Protein AF-A0A927VYW4-F1 (afdb_monomer)

Radius of gyration: 25.09 Å; Cα contacts (8 Å, |Δi|>4): 130; chains: 1; bounding box: 61×51×69 Å

Mean predicted aligned error: 11.02 Å

Nearest PDB structures (foldseek):
  2f66-assembly3_D  TM=9.224E-01  e=5.072E+00  Saccharomyces cerevisiae
  2f66-assembly3_A  TM=9.319E-01  e=5.741E+00  Saccharomyces cerevisiae
  2f6m-assembly2_C  TM=9.558E-01  e=7.356E+00  Saccharomyces cerevisiae
  2f6m-assembly1_A  TM=9.671E-01  e=7.827E+00  Saccharomyces cerevisiae

Solvent-accessible surface area (backbone atoms only — not comparable to full-atom values): 10533 Å² total; per-residue (Å²): 138,80,83,75,93,62,56,68,70,58,50,54,49,50,53,52,49,59,74,67,58,55,68,65,39,91,87,66,86,51,66,59,93,60,49,85,69,49,58,32,92,84,69,62,42,53,42,43,77,38,69,42,78,90,78,72,40,72,54,23,35,32,30,43,56,23,76,76,62,33,74,88,66,29,65,95,50,67,48,45,35,67,58,54,52,49,55,51,51,55,49,52,53,50,50,52,52,46,38,72,75,38,47,67,64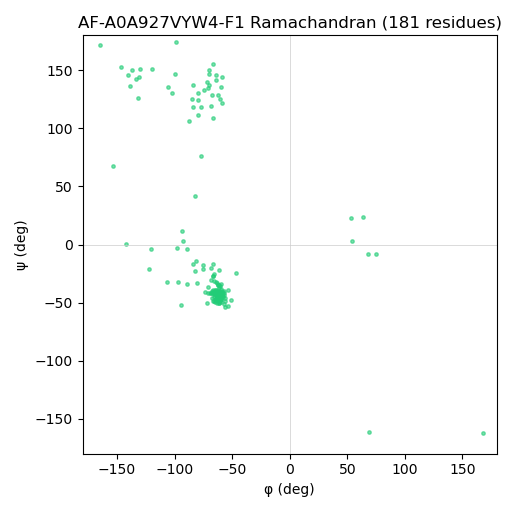,43,50,54,49,52,51,49,53,52,51,51,52,50,51,53,52,54,54,48,52,52,52,52,45,55,53,45,53,50,50,50,54,52,48,51,55,51,49,53,50,51,51,52,37,44,76,68,65,75,46,56,70,70,58,48,54,56,53,49,53,54,52,52,52,52,47,52,56,46,54,54,56,56,71,69,54,90,122

Structure (mmCIF, N/CA/C/O backbone):
data_AF-A0A927VYW4-F1
#
_entry.id   AF-A0A927VYW4-F1
#
loop_
_atom_site.group_PDB
_atom_site.id
_atom_site.type_symbol
_atom_site.label_atom_id
_atom_site.label_alt_id
_atom_site.label_comp_id
_atom_site.label_asym_id
_atom_site.label_entity_id
_atom_site.label_seq_id
_atom_site.pdbx_PDB_ins_code
_atom_site.Cartn_x
_atom_site.Cartn_y
_atom_site.Cartn_z
_atom_site.occupancy
_atom_site.B_iso_or_equiv
_atom_site.auth_seq_id
_atom_site.auth_comp_id
_atom_site.auth_asym_id
_atom_site.auth_atom_id
_atom_site.pdbx_PDB_model_num
ATOM 1 N N . MET A 1 1 ? 3.734 31.443 15.752 1.00 49.31 1 MET A N 1
ATOM 2 C CA . MET A 1 1 ? 4.143 30.769 14.500 1.00 49.31 1 MET A CA 1
ATOM 3 C C . MET A 1 1 ? 5.604 31.091 14.269 1.00 49.31 1 MET A C 1
ATOM 5 O O . MET A 1 1 ? 5.977 32.233 14.497 1.00 49.31 1 MET A O 1
ATOM 9 N N . HIS A 1 2 ? 6.421 30.100 13.927 1.00 70.75 2 HIS A N 1
ATOM 10 C CA . HIS A 1 2 ? 7.846 30.293 13.661 1.00 70.75 2 HIS A CA 1
ATOM 11 C C . HIS A 1 2 ? 8.087 30.362 12.154 1.00 70.75 2 HIS A C 1
ATOM 13 O O . HIS A 1 2 ? 7.377 29.715 11.382 1.00 70.75 2 HIS A O 1
ATOM 19 N N . GLU A 1 3 ? 9.074 31.155 11.751 1.00 80.38 3 GLU A N 1
ATOM 20 C CA . GLU A 1 3 ? 9.483 31.256 10.356 1.00 80.38 3 GLU A CA 1
ATOM 21 C C . GLU A 1 3 ? 10.192 29.959 9.920 1.00 80.38 3 GLU A C 1
ATOM 23 O O . GLU A 1 3 ? 11.005 29.415 10.679 1.00 80.38 3 GLU A O 1
ATOM 28 N N . PRO A 1 4 ? 9.867 29.405 8.739 1.00 82.00 4 PRO A N 1
ATOM 29 C CA . PRO A 1 4 ? 10.475 28.169 8.269 1.00 82.00 4 PRO A CA 1
ATOM 30 C C . PRO A 1 4 ? 11.965 28.358 7.953 1.00 82.00 4 PRO A C 1
ATOM 32 O O . PRO A 1 4 ? 12.352 29.217 7.167 1.00 82.00 4 PRO A O 1
ATOM 35 N N . ILE A 1 5 ? 12.796 27.480 8.520 1.00 90.12 5 ILE A N 1
ATOM 36 C CA . ILE A 1 5 ? 14.263 27.471 8.358 1.00 90.12 5 ILE A CA 1
ATOM 37 C C . ILE A 1 5 ? 14.677 27.135 6.913 1.00 90.12 5 ILE A C 1
ATOM 39 O O . ILE A 1 5 ? 15.749 27.516 6.448 1.00 90.12 5 ILE A O 1
ATOM 43 N N . VAL A 1 6 ? 13.832 26.395 6.190 1.00 91.69 6 VAL A N 1
ATOM 44 C CA . VAL A 1 6 ? 14.089 25.928 4.825 1.00 91.69 6 VAL A CA 1
ATOM 45 C C . VAL A 1 6 ? 12.855 26.188 3.972 1.00 91.69 6 VAL A C 1
ATOM 47 O O . VAL A 1 6 ? 11.726 26.012 4.424 1.00 91.69 6 VAL A O 1
ATOM 50 N N . THR A 1 7 ? 13.058 26.580 2.714 1.00 91.94 7 THR A N 1
ATOM 51 C CA . THR A 1 7 ? 11.944 26.796 1.786 1.00 91.94 7 THR A CA 1
ATOM 52 C C . THR A 1 7 ? 11.192 25.493 1.510 1.00 91.94 7 THR A C 1
ATOM 54 O O . THR A 1 7 ? 11.796 24.421 1.393 1.00 91.94 7 THR A O 1
ATOM 57 N N . GLN A 1 8 ? 9.872 25.591 1.313 1.00 85.75 8 GLN A N 1
ATOM 58 C CA . GLN A 1 8 ? 9.027 24.437 0.986 1.00 85.75 8 GLN A CA 1
ATOM 59 C C . GLN A 1 8 ? 9.550 23.672 -0.240 1.00 85.75 8 GLN A C 1
ATOM 61 O O . GLN A 1 8 ? 9.604 22.449 -0.246 1.00 85.75 8 GLN A O 1
ATOM 66 N N . LYS A 1 9 ? 10.039 24.392 -1.256 1.00 89.19 9 LYS A N 1
ATOM 67 C CA . LYS A 1 9 ? 10.623 23.792 -2.464 1.00 89.19 9 LYS A CA 1
ATOM 68 C C . LYS A 1 9 ? 11.839 22.912 -2.151 1.00 89.19 9 LYS A C 1
ATOM 70 O O . LYS A 1 9 ? 11.965 21.820 -2.712 1.00 89.19 9 LYS A O 1
ATOM 75 N N . THR A 1 10 ? 12.741 23.377 -1.287 1.00 90.12 10 THR A N 1
ATOM 76 C CA . 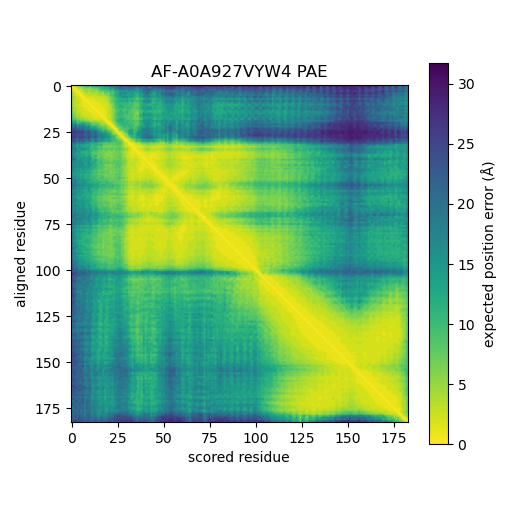THR A 1 10 ? 13.922 22.604 -0.879 1.00 90.12 10 THR A CA 1
ATOM 77 C C . THR A 1 10 ? 13.507 21.402 -0.038 1.00 90.12 10 THR A C 1
ATOM 79 O O . THR A 1 10 ? 13.987 20.297 -0.291 1.00 90.12 10 THR A O 1
ATOM 82 N N . TRP A 1 11 ? 12.556 21.583 0.882 1.00 88.06 11 TRP A N 1
ATOM 83 C CA . TRP A 1 11 ? 11.970 20.494 1.662 1.00 88.06 11 TRP A CA 1
ATOM 84 C C . TRP A 1 11 ? 11.379 19.400 0.763 1.00 88.06 11 TRP A C 1
ATOM 86 O O . TRP A 1 11 ? 11.800 18.247 0.837 1.00 88.06 11 TRP A O 1
ATOM 96 N N . ASP A 1 12 ? 10.492 19.762 -0.163 1.00 86.62 12 ASP A N 1
ATOM 97 C CA . ASP A 1 12 ? 9.843 18.824 -1.084 1.00 86.62 12 ASP A CA 1
ATOM 98 C C . ASP A 1 12 ? 10.855 18.087 -1.970 1.00 86.62 12 ASP A C 1
ATOM 100 O O . ASP A 1 12 ? 10.685 16.909 -2.292 1.00 86.62 12 ASP A O 1
ATOM 104 N N . THR A 1 13 ? 11.927 18.772 -2.372 1.00 86.25 13 THR A N 1
ATOM 105 C CA . THR A 1 13 ? 13.000 18.180 -3.179 1.00 86.25 13 THR A CA 1
ATOM 106 C C . THR A 1 13 ? 13.771 17.135 -2.378 1.00 86.25 13 THR A C 1
ATOM 108 O O . THR A 1 13 ? 13.981 16.025 -2.867 1.00 86.25 13 THR A O 1
ATOM 111 N N . VAL A 1 14 ? 14.144 17.447 -1.133 1.00 85.00 14 VAL A N 1
ATOM 112 C CA . VAL A 1 14 ? 14.817 16.495 -0.240 1.00 85.00 14 VAL A CA 1
ATOM 113 C C . VAL A 1 14 ? 13.906 15.309 0.069 1.00 85.00 14 VAL A C 1
ATOM 115 O O . VAL A 1 14 ? 14.360 14.173 -0.025 1.00 85.00 14 VAL A O 1
ATOM 118 N N . GLN A 1 15 ? 12.618 15.536 0.337 1.00 79.81 15 GLN A N 1
ATOM 119 C CA . GLN A 1 15 ? 11.649 14.457 0.556 1.00 79.81 15 GLN A CA 1
ATOM 120 C C . GLN A 1 15 ? 11.557 13.520 -0.659 1.00 79.81 15 GLN A C 1
ATOM 122 O O . GLN A 1 15 ? 11.631 12.299 -0.508 1.00 79.81 15 GLN A O 1
ATOM 127 N N . LYS A 1 16 ? 11.499 14.065 -1.883 1.00 78.62 16 LYS A N 1
ATOM 128 C CA . LYS A 1 16 ? 11.543 13.262 -3.122 1.00 78.62 16 LYS A CA 1
ATOM 129 C C . LYS A 1 16 ? 12.846 12.469 -3.255 1.00 78.62 16 LYS A C 1
ATOM 131 O O . LYS A 1 16 ? 12.815 11.291 -3.613 1.00 78.62 16 LYS A O 1
ATOM 136 N N . LEU A 1 17 ? 13.987 13.084 -2.945 1.00 76.38 17 LEU A N 1
ATOM 137 C CA . LEU A 1 17 ? 15.290 12.415 -2.983 1.00 76.38 17 LEU A CA 1
ATOM 138 C C . LEU A 1 17 ? 15.374 11.284 -1.950 1.00 76.38 17 LEU A C 1
ATOM 140 O O . LEU A 1 17 ? 15.819 10.187 -2.286 1.00 76.38 17 LEU A O 1
ATOM 144 N N . MET A 1 18 ? 14.880 11.507 -0.732 1.00 71.19 18 MET A N 1
ATOM 145 C CA . MET A 1 18 ? 14.819 10.495 0.324 1.00 71.19 18 MET A CA 1
ATOM 146 C C . MET A 1 18 ? 13.929 9.313 -0.063 1.00 71.19 18 MET A C 1
ATOM 148 O O . MET A 1 18 ? 14.330 8.171 0.142 1.00 71.19 18 MET A O 1
ATOM 152 N N . GLN A 1 19 ? 12.778 9.563 -0.696 1.00 66.69 19 GLN A N 1
ATOM 153 C CA . GLN A 1 19 ? 11.910 8.503 -1.229 1.00 66.69 19 GLN A CA 1
ATOM 154 C C . GLN A 1 19 ? 12.585 7.689 -2.342 1.00 66.69 19 GLN A C 1
ATOM 156 O O . GLN A 1 19 ? 12.337 6.492 -2.478 1.00 66.69 19 GLN A O 1
ATOM 161 N N . SER A 1 20 ? 13.448 8.325 -3.139 1.00 63.19 20 SER A N 1
ATOM 162 C CA . SER A 1 20 ? 14.198 7.663 -4.213 1.00 63.19 20 SER A CA 1
ATOM 163 C C . SER A 1 20 ? 15.455 6.929 -3.733 1.00 63.19 20 SER A C 1
ATOM 165 O O . SER A 1 20 ? 16.019 6.128 -4.486 1.00 63.19 20 SER A O 1
ATOM 167 N N . LYS A 1 21 ? 15.904 7.185 -2.495 1.00 59.75 21 LYS A N 1
ATOM 168 C CA . LYS A 1 21 ? 17.140 6.626 -1.946 1.00 59.75 21 LYS A CA 1
ATOM 169 C C . LYS A 1 21 ? 16.988 5.115 -1.787 1.00 59.75 21 LYS A C 1
ATOM 171 O O . LYS A 1 21 ? 16.267 4.614 -0.926 1.00 59.75 21 LYS A O 1
ATOM 176 N N . ARG A 1 22 ? 17.692 4.369 -2.635 1.00 62.06 22 ARG A N 1
ATOM 177 C CA . ARG A 1 22 ? 17.736 2.907 -2.574 1.00 62.06 22 ARG A CA 1
ATOM 178 C C . ARG A 1 22 ? 18.717 2.500 -1.480 1.00 62.06 22 ARG A C 1
ATOM 180 O O . ARG A 1 22 ? 19.863 2.933 -1.492 1.00 62.06 22 ARG A O 1
ATOM 187 N N . SER A 1 23 ? 18.255 1.700 -0.521 1.00 56.69 23 SER A N 1
ATOM 188 C CA . SER A 1 23 ? 19.111 1.177 0.548 1.00 56.69 23 SER A CA 1
ATOM 189 C C . SER A 1 23 ? 20.214 0.297 -0.049 1.00 56.69 23 SER A C 1
ATOM 191 O O . SER A 1 23 ? 19.939 -0.596 -0.858 1.00 56.69 23 SER A O 1
ATOM 193 N N . GLU A 1 24 ? 21.462 0.575 0.328 1.00 54.78 24 GLU A N 1
ATOM 194 C CA . GLU A 1 24 ? 22.620 -0.230 -0.049 1.00 54.78 24 GLU A CA 1
ATOM 195 C C . GLU A 1 24 ? 22.458 -1.661 0.462 1.00 54.78 24 GLU A C 1
ATOM 197 O O . GLU A 1 24 ? 22.052 -1.904 1.600 1.00 54.78 24 GLU A O 1
ATOM 202 N N . THR A 1 25 ? 22.767 -2.643 -0.386 1.00 53.50 25 THR A N 1
ATOM 203 C CA . THR A 1 25 ? 22.736 -4.033 0.067 1.00 53.50 25 THR A CA 1
ATOM 204 C C . THR A 1 25 ? 24.000 -4.291 0.886 1.00 53.50 25 THR A C 1
ATOM 206 O O . THR A 1 25 ? 25.107 -4.228 0.351 1.00 53.50 25 THR A O 1
ATOM 209 N N . VAL A 1 26 ? 23.819 -4.629 2.168 1.00 53.69 26 VAL A N 1
ATOM 210 C CA . VAL A 1 26 ? 24.865 -4.856 3.194 1.00 53.69 26 VAL A CA 1
ATOM 211 C C . VAL A 1 26 ? 26.026 -5.749 2.719 1.00 53.69 26 VAL A C 1
ATOM 213 O O . VAL A 1 26 ? 27.135 -5.662 3.229 1.00 53.69 26 VAL A O 1
ATOM 216 N N . ALA A 1 27 ? 25.798 -6.608 1.722 1.00 54.28 27 ALA A N 1
ATOM 217 C CA . ALA A 1 27 ? 26.758 -7.614 1.286 1.00 54.28 27 ALA A CA 1
ATOM 218 C C . ALA A 1 27 ? 27.855 -7.133 0.314 1.00 54.28 27 ALA A C 1
ATOM 220 O O . ALA A 1 27 ? 28.866 -7.824 0.220 1.00 54.28 27 ALA A O 1
ATOM 221 N N . LYS A 1 28 ? 27.681 -6.035 -0.442 1.00 55.25 28 LYS A N 1
ATOM 222 C CA . LYS A 1 28 ? 28.628 -5.705 -1.534 1.00 55.25 28 LYS A CA 1
ATOM 223 C C . LYS A 1 28 ? 28.975 -4.229 -1.752 1.00 55.25 28 LYS A C 1
ATOM 225 O O . LYS A 1 28 ? 29.739 -3.962 -2.667 1.00 55.25 28 LYS A O 1
ATOM 230 N N . LYS A 1 29 ? 28.441 -3.273 -0.977 1.00 55.53 29 LYS A N 1
ATOM 231 C CA . LYS A 1 29 ? 28.536 -1.817 -1.277 1.00 55.53 29 LYS A CA 1
ATOM 232 C C . LYS A 1 29 ? 28.039 -1.414 -2.685 1.00 55.53 29 LYS A C 1
ATOM 234 O O . LYS A 1 29 ? 28.066 -0.241 -3.031 1.00 55.53 29 LYS A O 1
ATOM 239 N N . GLU A 1 30 ? 27.523 -2.355 -3.475 1.00 59.22 30 GLU A N 1
ATOM 240 C CA . GLU A 1 30 ? 26.851 -2.122 -4.748 1.00 59.22 30 GLU A CA 1
ATOM 241 C C . GLU A 1 30 ? 25.338 -2.238 -4.552 1.00 59.22 30 GLU A C 1
ATOM 243 O O . GLU A 1 30 ? 24.818 -3.201 -3.973 1.00 59.22 30 GLU A O 1
ATOM 248 N N . ILE A 1 31 ? 24.614 -1.234 -5.041 1.00 63.69 31 ILE A N 1
ATOM 249 C CA . ILE A 1 31 ? 23.155 -1.227 -5.055 1.00 63.69 31 ILE A CA 1
ATOM 250 C C . ILE A 1 31 ? 22.704 -2.075 -6.244 1.00 63.69 31 ILE A C 1
ATOM 252 O O . ILE A 1 31 ? 22.869 -1.687 -7.398 1.00 63.69 31 ILE A O 1
ATOM 256 N N . GLN A 1 32 ? 22.094 -3.228 -5.974 1.00 77.88 32 GLN A N 1
ATOM 257 C CA . GLN A 1 32 ? 21.442 -4.005 -7.027 1.00 77.88 32 GLN A CA 1
ATOM 258 C C . GLN A 1 32 ? 20.264 -3.212 -7.631 1.00 77.88 32 GLN A C 1
ATOM 260 O O . GLN A 1 32 ? 19.536 -2.514 -6.921 1.00 77.88 32 GLN A O 1
ATOM 265 N N . TYR A 1 33 ? 20.064 -3.301 -8.946 1.00 83.19 33 TYR A N 1
ATOM 266 C CA . TYR A 1 33 ? 19.188 -2.392 -9.704 1.00 83.19 33 TYR A CA 1
ATOM 267 C C . TYR A 1 33 ? 17.688 -2.500 -9.377 1.00 83.19 33 TYR A C 1
ATOM 269 O O . TYR A 1 33 ? 16.940 -1.562 -9.652 1.00 83.19 33 TYR A O 1
ATOM 277 N N . PHE A 1 34 ? 17.243 -3.579 -8.736 1.00 87.69 34 PHE A N 1
ATOM 278 C CA . PHE A 1 34 ? 15.880 -3.757 -8.230 1.00 87.69 34 PHE A CA 1
ATOM 279 C C . PHE A 1 34 ? 15.692 -3.323 -6.765 1.00 87.69 34 PHE A C 1
ATOM 281 O O . PHE A 1 34 ? 14.609 -3.507 -6.200 1.00 87.69 34 PHE A O 1
ATOM 288 N N . ALA A 1 35 ? 16.718 -2.773 -6.107 1.00 79.38 35 ALA A N 1
ATOM 289 C CA . ALA A 1 35 ? 16.653 -2.415 -4.690 1.00 79.38 35 ALA A CA 1
ATOM 290 C C . ALA A 1 35 ? 15.550 -1.383 -4.433 1.00 79.38 35 ALA A C 1
ATOM 292 O O . ALA A 1 35 ? 15.500 -0.335 -5.071 1.00 79.38 35 ALA A O 1
ATOM 29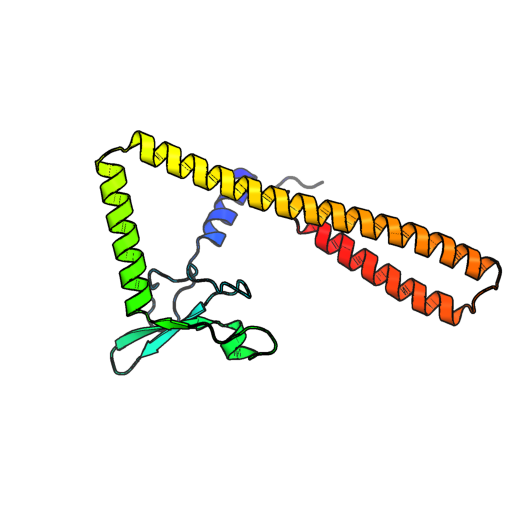3 N N . GLY A 1 36 ? 14.642 -1.704 -3.507 1.00 76.44 36 GLY A N 1
ATOM 294 C CA . GLY A 1 36 ? 13.500 -0.856 -3.157 1.00 76.44 36 GLY A CA 1
ATOM 295 C C . GLY A 1 36 ? 12.352 -0.835 -4.176 1.00 76.44 36 GLY A C 1
ATOM 296 O O . GLY A 1 36 ? 11.289 -0.313 -3.848 1.00 76.44 36 GLY A O 1
ATOM 297 N N . LEU A 1 37 ? 12.523 -1.429 -5.364 1.00 86.81 37 LEU A N 1
ATOM 298 C CA . LEU A 1 37 ? 11.514 -1.420 -6.431 1.00 86.81 37 LEU A CA 1
ATOM 299 C C . LEU A 1 37 ? 10.534 -2.595 -6.345 1.00 86.81 37 LEU A C 1
ATOM 301 O O . LEU A 1 37 ? 9.364 -2.445 -6.684 1.00 86.81 37 LEU A O 1
ATOM 305 N N . VAL A 1 38 ? 10.994 -3.765 -5.895 1.00 91.62 38 VAL A N 1
ATOM 306 C CA . VAL A 1 38 ? 10.167 -4.981 -5.867 1.00 91.62 38 VAL A CA 1
ATOM 307 C C . VAL A 1 38 ? 9.323 -5.010 -4.594 1.00 91.62 38 VAL A C 1
ATOM 309 O O . VAL A 1 38 ? 9.861 -5.046 -3.482 1.00 91.62 38 VAL A O 1
ATOM 312 N N . LYS A 1 39 ? 7.997 -5.004 -4.757 1.00 92.69 39 LYS A N 1
ATOM 313 C CA . LYS A 1 39 ? 7.008 -4.996 -3.669 1.00 92.69 39 LYS A CA 1
ATOM 314 C C . LYS A 1 39 ? 6.106 -6.222 -3.732 1.00 92.69 39 LYS A C 1
ATOM 316 O O . LYS A 1 39 ? 5.883 -6.787 -4.798 1.00 92.69 39 LYS A O 1
AT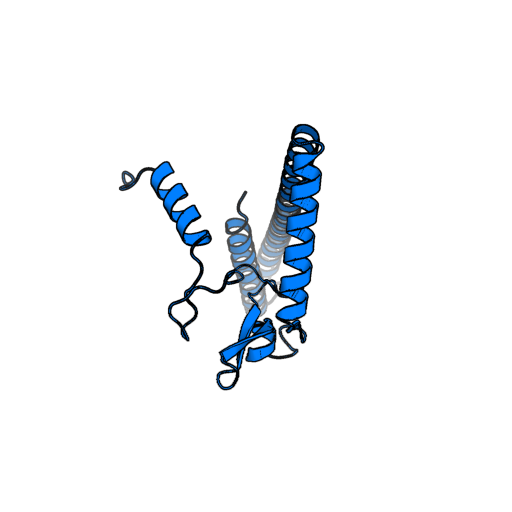OM 321 N N . CYS A 1 40 ? 5.624 -6.640 -2.570 1.00 93.69 40 CYS A N 1
ATOM 322 C CA . CYS A 1 40 ? 4.691 -7.746 -2.433 1.00 93.69 40 CYS A CA 1
ATOM 323 C C . CYS A 1 40 ? 3.306 -7.286 -2.890 1.00 93.69 40 CYS A C 1
ATOM 325 O O . CYS A 1 40 ? 2.870 -6.213 -2.474 1.00 93.69 40 CYS A O 1
ATOM 327 N N . SER A 1 41 ? 2.626 -8.082 -3.717 1.00 92.00 41 SER A N 1
ATOM 328 C CA . SER A 1 41 ? 1.274 -7.776 -4.201 1.00 92.00 41 SER A CA 1
ATOM 329 C C . SER A 1 41 ? 0.259 -7.681 -3.068 1.00 92.00 41 SER A C 1
ATOM 331 O O . SER A 1 41 ? -0.638 -6.849 -3.126 1.00 92.00 41 SER A O 1
ATOM 333 N N . ASP A 1 42 ? 0.435 -8.502 -2.032 1.00 91.44 42 ASP A N 1
ATOM 334 C CA . ASP A 1 42 ? -0.599 -8.704 -1.019 1.00 91.44 42 ASP A CA 1
ATOM 335 C C . ASP A 1 42 ? -0.394 -7.788 0.187 1.00 91.44 42 ASP A C 1
ATOM 337 O O . ASP A 1 42 ? -1.295 -7.064 0.589 1.00 91.44 42 ASP A O 1
ATOM 341 N N . CYS A 1 43 ? 0.812 -7.789 0.766 1.00 89.88 43 CYS A N 1
ATOM 342 C CA . CYS A 1 43 ? 1.104 -6.996 1.969 1.00 89.88 43 CYS A CA 1
ATOM 343 C C . CYS A 1 43 ? 1.803 -5.659 1.680 1.00 89.88 43 CYS A C 1
ATOM 345 O O . CYS A 1 43 ? 2.129 -4.930 2.613 1.00 89.88 43 CYS A O 1
ATOM 347 N N . GLY A 1 44 ? 2.129 -5.355 0.419 1.00 89.06 44 GLY A N 1
ATOM 348 C CA . GLY A 1 44 ? 2.796 -4.106 0.024 1.00 89.06 44 GLY A CA 1
ATOM 349 C C . GLY A 1 44 ? 4.252 -3.946 0.492 1.00 89.06 44 GLY A C 1
ATOM 350 O O . GLY A 1 44 ? 4.939 -3.019 0.059 1.00 89.06 44 GLY A O 1
ATOM 351 N N . SER A 1 45 ? 4.770 -4.842 1.340 1.00 88.94 45 SER A N 1
ATOM 352 C CA . SER A 1 45 ? 6.145 -4.761 1.843 1.00 88.94 45 SER A CA 1
ATOM 353 C C . SER A 1 45 ? 7.178 -4.978 0.736 1.00 88.94 45 SER A C 1
ATOM 355 O O . SER A 1 45 ? 6.925 -5.695 -0.233 1.00 88.94 45 SER A O 1
ATOM 357 N N . SER A 1 46 ? 8.390 -4.453 0.915 1.00 88.62 46 SER A N 1
ATOM 358 C CA . SER A 1 46 ? 9.523 -4.773 0.036 1.00 88.62 46 SER A CA 1
ATOM 359 C C . SER A 1 46 ? 9.834 -6.273 0.023 1.00 88.62 46 SER A C 1
ATOM 361 O O . SER A 1 46 ? 9.742 -6.945 1.053 1.00 88.62 46 SER A O 1
ATOM 363 N N . LEU A 1 47 ? 10.239 -6.801 -1.135 1.00 91.62 47 LEU A N 1
ATOM 364 C CA . LEU A 1 47 ? 10.822 -8.139 -1.201 1.00 91.62 47 LEU A CA 1
ATOM 365 C C . LEU A 1 47 ? 12.315 -8.077 -0.872 1.00 91.62 47 LEU A C 1
ATOM 367 O O . LEU A 1 47 ? 13.052 -7.228 -1.373 1.00 91.62 47 LEU A O 1
ATOM 371 N N . ASN A 1 48 ? 12.765 -9.037 -0.074 1.00 89.50 48 ASN A N 1
ATOM 372 C CA . ASN A 1 48 ? 14.166 -9.265 0.228 1.00 89.50 48 ASN A CA 1
ATOM 373 C C . ASN A 1 48 ? 14.851 -10.024 -0.901 1.00 89.50 48 ASN A C 1
ATOM 375 O O . ASN A 1 48 ? 14.398 -11.101 -1.298 1.00 89.50 48 ASN A O 1
ATOM 379 N N . VAL A 1 49 ? 15.991 -9.498 -1.342 1.00 90.44 49 VAL A N 1
ATOM 380 C CA . VAL A 1 49 ? 16.874 -10.177 -2.289 1.00 90.44 49 VAL A CA 1
ATOM 381 C C . VAL A 1 49 ? 17.590 -11.351 -1.616 1.00 90.44 49 VAL A C 1
ATOM 383 O O . VAL A 1 49 ? 18.027 -11.272 -0.468 1.00 90.44 49 VAL A O 1
ATOM 386 N N . SER A 1 50 ? 17.713 -12.451 -2.348 1.00 89.75 50 SER A N 1
ATOM 387 C CA . SER A 1 50 ? 18.473 -13.640 -1.975 1.00 89.75 50 SER A CA 1
ATOM 388 C C . SER A 1 50 ? 19.761 -13.697 -2.790 1.00 89.75 50 SER A C 1
ATOM 390 O O . SER A 1 50 ? 19.751 -13.454 -4.000 1.00 89.75 50 SER A O 1
ATOM 392 N N . TYR A 1 51 ? 20.873 -14.011 -2.128 1.00 88.62 51 TYR A N 1
ATOM 393 C CA . TYR A 1 51 ? 22.205 -14.047 -2.726 1.00 88.62 51 TYR A CA 1
ATOM 394 C C . TYR A 1 51 ? 22.919 -15.347 -2.360 1.00 88.62 51 TYR A C 1
ATOM 396 O O . TYR A 1 51 ? 23.046 -15.686 -1.183 1.00 88.62 51 TYR A O 1
ATOM 404 N N . ASP A 1 52 ? 23.398 -16.063 -3.373 1.00 89.62 52 ASP A N 1
ATOM 405 C CA . ASP A 1 52 ? 24.240 -17.240 -3.203 1.00 89.62 52 ASP A CA 1
ATOM 406 C C . ASP A 1 52 ? 25.701 -16.789 -3.118 1.00 89.62 52 ASP A C 1
ATOM 408 O O . ASP A 1 52 ? 26.308 -16.400 -4.120 1.00 89.62 52 ASP A O 1
ATOM 412 N N . LYS A 1 53 ? 26.268 -16.843 -1.906 1.00 87.50 53 LYS A N 1
ATOM 413 C CA . LYS A 1 53 ? 27.661 -16.453 -1.650 1.00 87.50 53 LYS A CA 1
ATOM 414 C C . LYS A 1 53 ? 28.672 -17.348 -2.365 1.00 87.50 53 LYS A C 1
ATOM 416 O O . LYS A 1 53 ? 29.714 -16.844 -2.761 1.00 87.50 53 LYS A O 1
ATOM 421 N N . ARG A 1 54 ? 28.373 -18.639 -2.555 1.00 90.12 54 ARG A N 1
ATOM 422 C CA . ARG A 1 54 ? 29.290 -19.595 -3.201 1.00 90.12 54 ARG A CA 1
ATOM 423 C C . ARG A 1 54 ? 29.356 -19.359 -4.704 1.00 90.12 54 ARG A C 1
ATOM 425 O O . ARG A 1 54 ? 30.429 -19.403 -5.287 1.00 90.12 54 ARG A O 1
ATOM 432 N N . LYS A 1 55 ? 28.204 -19.087 -5.325 1.00 88.19 55 LYS A N 1
ATOM 433 C CA . LYS A 1 55 ? 28.100 -18.808 -6.770 1.00 88.19 55 LYS A CA 1
ATOM 434 C C . LYS A 1 55 ? 28.271 -17.329 -7.123 1.00 88.19 55 LYS A C 1
ATOM 436 O O . LYS A 1 55 ? 28.210 -16.983 -8.298 1.00 88.19 55 LYS A O 1
ATOM 441 N N . GLY A 1 56 ? 28.407 -16.458 -6.125 1.00 86.88 56 GLY A N 1
ATOM 442 C CA . GLY A 1 56 ? 28.605 -15.024 -6.315 1.00 86.88 56 GLY A CA 1
ATOM 443 C C . GLY A 1 56 ? 27.442 -14.293 -6.999 1.00 86.88 56 GLY A C 1
ATOM 444 O O . GLY A 1 56 ? 27.673 -13.253 -7.614 1.00 86.88 56 GLY A O 1
ATOM 445 N N . LYS A 1 57 ? 26.207 -14.817 -6.935 1.00 88.56 57 LYS A N 1
ATOM 446 C CA . LYS A 1 57 ? 25.071 -14.315 -7.732 1.00 88.56 57 LYS A CA 1
ATOM 447 C C . LYS A 1 57 ? 23.766 -14.200 -6.952 1.00 88.56 57 LYS A C 1
ATOM 449 O O . LYS A 1 57 ? 23.488 -14.987 -6.046 1.00 88.56 57 LYS A O 1
ATOM 454 N N . TYR A 1 58 ? 22.928 -13.250 -7.358 1.00 89.62 58 TYR A N 1
ATOM 455 C CA . TYR A 1 58 ? 21.558 -13.138 -6.866 1.00 89.62 58 TYR A CA 1
ATOM 456 C C . TYR A 1 58 ? 20.693 -14.286 -7.396 1.00 89.62 58 TYR A C 1
ATOM 458 O O . TYR A 1 58 ? 20.787 -14.668 -8.563 1.00 89.62 58 TYR A O 1
ATOM 466 N N . THR A 1 59 ? 19.858 -14.851 -6.529 1.00 92.75 59 THR A N 1
ATOM 467 C CA . THR A 1 59 ? 19.015 -16.013 -6.851 1.00 92.75 59 THR A CA 1
ATOM 468 C C . THR A 1 59 ? 17.548 -15.643 -7.011 1.00 92.75 59 THR A C 1
ATOM 470 O O . THR A 1 59 ? 16.858 -16.221 -7.851 1.00 92.75 59 THR A O 1
ATOM 473 N N . GLY A 1 60 ? 17.069 -14.640 -6.276 1.00 93.50 60 GLY A N 1
ATOM 474 C CA . GLY A 1 60 ? 15.697 -14.161 -6.395 1.00 93.50 60 GLY A CA 1
ATOM 475 C C . GLY A 1 60 ? 15.278 -13.225 -5.281 1.00 93.50 60 GLY A C 1
ATOM 476 O O . GLY A 1 60 ? 16.111 -12.665 -4.573 1.00 93.50 60 GLY A O 1
ATOM 477 N N . PHE A 1 61 ? 13.971 -13.070 -5.143 1.00 94.38 61 PHE A N 1
ATOM 478 C CA . PHE A 1 61 ? 13.314 -12.171 -4.212 1.00 94.38 61 PHE A CA 1
ATOM 479 C C . PHE A 1 61 ? 12.231 -12.921 -3.447 1.00 94.38 61 PHE A C 1
ATOM 481 O O . PHE A 1 61 ? 11.565 -13.786 -4.009 1.00 94.38 61 PHE A O 1
ATOM 488 N N . SER A 1 62 ? 12.045 -12.580 -2.175 1.00 95.00 62 SER A N 1
ATOM 489 C CA . SER A 1 62 ? 11.027 -13.186 -1.308 1.00 95.00 62 SER A CA 1
ATOM 490 C C . SER A 1 62 ? 10.371 -12.137 -0.419 1.00 95.00 62 SER A C 1
ATOM 492 O O . SER A 1 62 ? 11.026 -11.180 -0.008 1.00 95.00 62 SER A O 1
ATOM 494 N N . CYS A 1 63 ? 9.082 -12.292 -0.126 1.00 95.19 63 CYS A N 1
ATOM 495 C CA . CYS A 1 63 ? 8.357 -11.369 0.746 1.00 95.19 63 CYS A CA 1
ATOM 496 C C . CYS A 1 63 ? 9.007 -11.299 2.138 1.00 95.19 63 CYS A C 1
ATOM 498 O O . CYS A 1 63 ? 9.125 -12.312 2.830 1.00 95.19 63 CYS A O 1
ATOM 500 N N . TRP A 1 64 ? 9.410 -10.093 2.556 1.00 92.25 64 TRP A N 1
ATOM 501 C CA . TRP A 1 64 ? 10.022 -9.867 3.867 1.00 92.25 64 TRP A CA 1
ATOM 502 C C . TRP A 1 64 ? 9.053 -10.198 5.009 1.00 92.25 64 TRP A C 1
ATOM 504 O O . TRP A 1 64 ? 9.439 -10.877 5.958 1.00 92.25 64 TRP A O 1
ATOM 514 N N . VAL A 1 65 ? 7.784 -9.785 4.903 1.00 93.38 65 VAL A N 1
ATOM 515 C CA . VAL A 1 65 ? 6.772 -10.044 5.943 1.00 93.38 65 VAL A CA 1
ATOM 516 C C . VAL A 1 65 ? 6.532 -11.539 6.115 1.00 93.38 65 VAL A C 1
ATOM 518 O O . VAL A 1 65 ? 6.575 -12.032 7.237 1.00 93.38 65 VAL A O 1
ATOM 521 N N . TYR A 1 66 ? 6.344 -12.275 5.017 1.00 94.12 66 TYR A N 1
ATOM 522 C CA . TYR A 1 66 ? 6.170 -13.727 5.078 1.00 94.12 66 TYR A CA 1
ATOM 523 C C . TYR A 1 66 ? 7.386 -14.414 5.704 1.00 94.12 66 TYR A C 1
ATOM 525 O O . TYR A 1 66 ? 7.237 -15.287 6.552 1.00 94.12 66 TYR A O 1
ATOM 533 N N . LYS A 1 67 ? 8.598 -14.003 5.314 1.00 90.94 67 LYS A N 1
ATOM 534 C CA . LYS A 1 67 ? 9.833 -14.608 5.817 1.00 90.94 67 LYS A CA 1
ATOM 535 C C . LYS A 1 67 ? 10.010 -14.435 7.331 1.00 90.94 67 LYS A C 1
ATOM 537 O O . LYS A 1 67 ? 10.552 -15.336 7.959 1.00 90.94 67 LYS A O 1
ATOM 542 N N . ASN A 1 68 ? 9.580 -13.306 7.898 1.00 92.62 68 ASN A N 1
ATOM 543 C CA . ASN A 1 68 ? 9.784 -12.999 9.320 1.00 92.62 68 ASN A CA 1
ATOM 544 C C . ASN A 1 68 ? 8.574 -13.327 10.210 1.00 92.62 68 ASN A C 1
ATOM 546 O O . ASN A 1 68 ? 8.763 -13.688 11.365 1.00 92.62 68 ASN A O 1
ATOM 550 N N . TYR A 1 69 ? 7.347 -13.210 9.693 1.00 93.12 69 TYR A N 1
ATOM 551 C CA . TYR A 1 69 ? 6.109 -13.361 10.475 1.00 93.12 69 TYR A CA 1
ATOM 552 C C . TYR A 1 69 ? 5.193 -14.491 9.979 1.00 93.12 69 TYR A C 1
ATOM 554 O O . TYR A 1 69 ? 4.158 -14.770 10.584 1.00 93.12 69 TYR A O 1
ATOM 562 N N . GLY A 1 70 ? 5.551 -15.153 8.878 1.00 91.81 70 GLY A N 1
ATOM 563 C CA . GLY A 1 70 ? 4.838 -16.316 8.361 1.00 91.81 70 GLY A CA 1
ATOM 564 C C . GLY A 1 70 ? 3.444 -16.023 7.798 1.00 91.81 70 GLY A C 1
ATOM 565 O O . GLY A 1 70 ? 3.087 -14.889 7.463 1.00 91.81 70 GLY A O 1
ATOM 566 N N . LYS A 1 71 ? 2.647 -17.097 7.697 1.00 92.62 71 LYS A N 1
ATOM 567 C CA . LYS A 1 71 ? 1.325 -17.123 7.042 1.00 92.62 71 LYS A CA 1
ATOM 568 C C . LYS A 1 71 ? 0.282 -16.196 7.672 1.00 92.62 71 LYS A C 1
ATOM 570 O O . LYS A 1 71 ? -0.659 -15.809 6.995 1.00 92.62 71 LYS A O 1
ATOM 575 N N . GLN A 1 72 ? 0.466 -15.819 8.937 1.00 91.62 72 GLN A N 1
ATOM 576 C CA . GLN A 1 72 ? -0.457 -14.939 9.662 1.00 91.62 72 GLN A CA 1
ATOM 577 C C . GLN A 1 72 ? -0.459 -13.500 9.127 1.00 91.62 72 GLN A C 1
ATOM 579 O O . GLN A 1 72 ? -1.387 -12.741 9.386 1.00 91.62 72 GLN A O 1
ATOM 584 N N . ARG A 1 73 ? 0.600 -13.091 8.413 1.00 90.06 73 ARG A N 1
ATOM 585 C CA . ARG A 1 73 ? 0.781 -11.701 7.956 1.00 90.06 73 ARG A CA 1
ATOM 586 C C . ARG A 1 73 ? 0.921 -11.563 6.442 1.00 90.06 73 ARG A C 1
ATOM 588 O O . ARG A 1 73 ? 0.723 -10.471 5.921 1.00 90.06 73 ARG A O 1
ATOM 595 N N . CYS A 1 74 ? 1.292 -12.630 5.735 1.00 95.25 74 CYS A N 1
ATOM 596 C CA . CYS A 1 74 ? 1.334 -12.686 4.271 1.00 95.25 74 CYS A CA 1
ATOM 597 C C . CYS A 1 74 ? 1.426 -14.152 3.805 1.00 95.25 74 CYS A C 1
ATOM 599 O O . CYS A 1 74 ? 1.663 -15.036 4.619 1.00 95.25 74 CYS A O 1
ATOM 601 N N . THR A 1 75 ? 1.300 -14.431 2.508 1.00 93.12 75 THR A N 1
ATOM 602 C CA . THR A 1 75 ? 1.547 -15.753 1.900 1.00 93.12 75 THR A CA 1
ATOM 603 C C . THR A 1 75 ? 2.952 -15.831 1.271 1.00 93.12 75 THR A C 1
ATOM 605 O O . THR A 1 75 ? 3.713 -14.856 1.254 1.00 93.12 75 THR A O 1
ATOM 608 N N . SER A 1 76 ? 3.345 -17.021 0.796 1.00 92.50 76 SER A N 1
ATOM 609 C CA . SER A 1 76 ? 4.703 -17.294 0.304 1.00 92.5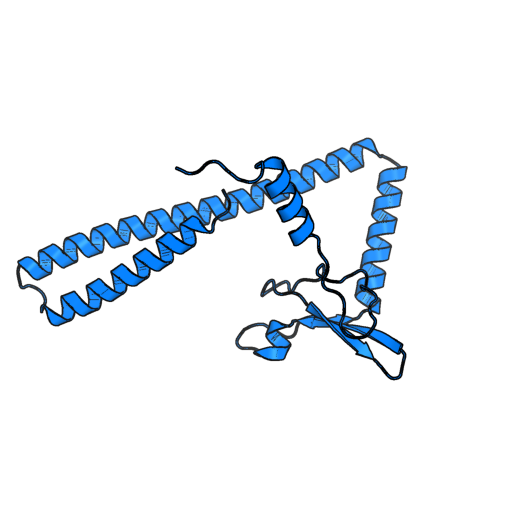0 76 SER A CA 1
ATOM 610 C C . SER A 1 76 ? 4.958 -16.722 -1.096 1.00 92.50 76 SER A C 1
ATOM 612 O O . SER A 1 76 ? 5.004 -17.447 -2.085 1.00 92.50 76 SER A O 1
ATOM 614 N N . HIS A 1 77 ? 5.155 -15.407 -1.185 1.00 94.81 77 HIS A N 1
ATOM 615 C CA . HIS A 1 77 ? 5.537 -14.758 -2.439 1.00 94.81 77 HIS A CA 1
ATOM 616 C C . HIS A 1 77 ? 7.043 -14.792 -2.656 1.00 94.81 77 HIS A C 1
ATOM 618 O O . HIS A 1 77 ? 7.820 -14.284 -1.836 1.00 94.81 77 HIS A O 1
ATOM 624 N N . ALA A 1 78 ? 7.443 -15.322 -3.805 1.00 94.81 78 ALA A N 1
ATOM 625 C CA . ALA A 1 78 ? 8.810 -15.277 -4.280 1.00 94.81 78 ALA A CA 1
ATOM 626 C C . ALA A 1 78 ? 8.849 -15.179 -5.807 1.00 94.81 78 ALA A C 1
ATOM 628 O O . ALA A 1 78 ? 7.954 -15.654 -6.500 1.00 94.81 78 ALA A O 1
ATOM 629 N N . ILE A 1 79 ? 9.914 -14.579 -6.329 1.00 95.75 79 ILE A N 1
ATOM 630 C CA . ILE A 1 79 ? 10.205 -14.544 -7.763 1.00 95.75 79 ILE A CA 1
ATOM 631 C C . ILE A 1 79 ? 11.697 -14.773 -7.978 1.00 95.75 79 ILE A C 1
ATOM 633 O O . ILE A 1 79 ? 12.535 -14.235 -7.250 1.00 95.75 79 ILE A O 1
ATOM 637 N N . SER A 1 80 ? 12.049 -15.601 -8.962 1.00 95.81 80 SER A N 1
ATOM 638 C CA . SER A 1 80 ? 13.455 -15.861 -9.272 1.00 95.81 80 SER A CA 1
ATOM 639 C C . SER A 1 80 ? 14.112 -14.626 -9.895 1.00 95.81 80 SER A C 1
ATOM 641 O O . SER A 1 80 ? 13.466 -13.850 -10.603 1.00 95.81 80 SER A O 1
ATOM 643 N N . TRP A 1 81 ? 15.417 -14.461 -9.672 1.00 93.94 81 TRP A N 1
ATOM 644 C CA . TRP A 1 81 ? 16.173 -13.351 -10.255 1.00 93.94 81 TRP A CA 1
ATOM 645 C C . TRP A 1 81 ? 16.130 -13.400 -11.782 1.00 93.94 81 TRP A C 1
ATOM 647 O O . TRP A 1 81 ? 15.907 -12.383 -12.429 1.00 93.94 81 TRP A O 1
ATOM 657 N N . LYS A 1 82 ? 16.293 -14.601 -12.356 1.00 94.88 82 LYS A N 1
ATOM 658 C CA . LYS A 1 82 ? 16.264 -14.822 -13.806 1.00 94.88 82 LYS A CA 1
ATOM 659 C C . LYS A 1 82 ? 14.925 -14.389 -14.403 1.00 94.88 82 LYS A C 1
ATOM 661 O O . LYS A 1 82 ? 14.921 -13.640 -15.371 1.00 94.88 82 LYS A O 1
ATOM 666 N N . THR A 1 83 ? 13.819 -14.832 -13.804 1.00 96.31 83 THR A N 1
ATOM 667 C CA . THR A 1 83 ? 12.464 -14.509 -14.268 1.00 96.31 83 THR A CA 1
ATOM 668 C C . THR A 1 83 ? 12.211 -13.009 -14.208 1.00 96.31 83 THR A C 1
ATOM 670 O O . THR A 1 83 ? 11.808 -12.425 -15.207 1.00 96.31 83 THR A O 1
ATOM 673 N N . LEU A 1 84 ? 12.495 -12.368 -13.067 1.00 95.12 84 LEU A N 1
ATOM 674 C CA . LEU A 1 84 ? 12.284 -10.927 -12.924 1.00 95.12 84 LEU A CA 1
ATOM 675 C C . LEU A 1 84 ? 13.141 -10.131 -13.918 1.00 95.12 84 LEU A C 1
ATOM 677 O O . LEU A 1 84 ? 12.635 -9.226 -14.575 1.00 95.12 84 LEU A O 1
ATOM 681 N N . ASN A 1 85 ? 14.421 -10.483 -14.052 1.00 94.25 85 ASN A N 1
ATOM 682 C CA . ASN A 1 85 ? 15.333 -9.807 -14.968 1.00 94.25 85 ASN A CA 1
ATOM 683 C C . ASN A 1 85 ? 14.886 -9.927 -16.428 1.00 94.25 85 ASN A C 1
ATOM 685 O O . ASN A 1 85 ? 14.898 -8.939 -17.154 1.00 94.25 85 ASN A O 1
ATOM 689 N N . GLN A 1 86 ? 14.462 -11.121 -16.845 1.00 96.44 86 GLN A N 1
ATOM 690 C CA . GLN A 1 86 ? 13.979 -11.348 -18.202 1.00 96.44 86 GLN A CA 1
ATOM 691 C C . GLN A 1 86 ? 12.720 -10.523 -18.495 1.00 96.44 86 GLN A C 1
ATOM 693 O O . GLN A 1 86 ? 12.703 -9.784 -19.474 1.00 96.44 86 GLN A O 1
ATOM 698 N N . LEU A 1 87 ? 11.716 -10.580 -17.615 1.00 96.69 87 LEU A N 1
ATOM 699 C CA . LEU A 1 87 ? 10.468 -9.833 -17.792 1.00 96.69 87 LEU A CA 1
ATOM 700 C C . LEU A 1 87 ? 10.712 -8.325 -17.887 1.00 96.69 87 LEU A C 1
ATOM 702 O O . LEU A 1 87 ? 10.157 -7.659 -18.755 1.00 96.69 87 LEU A O 1
ATOM 706 N N . VAL A 1 88 ? 11.562 -7.782 -17.012 1.00 95.38 88 VAL A N 1
ATOM 707 C CA . VAL A 1 88 ? 11.872 -6.347 -17.015 1.00 95.38 88 VAL A CA 1
ATOM 708 C C . VAL A 1 88 ? 12.648 -5.951 -18.269 1.00 95.38 88 VAL A C 1
ATOM 710 O O . VAL A 1 88 ? 12.368 -4.904 -18.849 1.00 95.38 88 VAL A O 1
ATOM 713 N N . LEU A 1 89 ? 13.596 -6.775 -18.718 1.00 95.88 89 LEU A N 1
ATOM 714 C CA . LEU A 1 89 ? 14.348 -6.503 -19.940 1.00 95.88 89 LEU A CA 1
ATOM 715 C C . LEU A 1 89 ? 13.439 -6.501 -21.176 1.00 95.88 89 LEU A C 1
ATOM 717 O O . LEU A 1 89 ? 13.505 -5.569 -21.976 1.00 95.88 89 LEU A O 1
ATOM 721 N N . GLU A 1 90 ? 12.577 -7.510 -21.309 1.00 97.00 90 GLU A N 1
ATOM 722 C CA . GLU A 1 90 ? 11.594 -7.603 -22.394 1.00 97.00 90 GLU A CA 1
ATOM 723 C C . GLU A 1 90 ? 10.648 -6.394 -22.388 1.00 97.00 90 GLU A C 1
ATOM 725 O O . GLU A 1 90 ? 10.358 -5.816 -23.438 1.00 97.00 90 GLU A O 1
ATOM 730 N N . ASP A 1 91 ? 10.213 -5.959 -21.204 1.00 95.31 91 ASP A N 1
ATOM 731 C CA . ASP A 1 91 ? 9.366 -4.780 -21.037 1.00 95.31 91 ASP A CA 1
ATOM 732 C C . ASP A 1 91 ? 10.065 -3.488 -21.483 1.00 95.31 91 ASP A C 1
ATOM 734 O O . ASP A 1 91 ? 9.509 -2.713 -22.265 1.00 95.31 91 ASP A O 1
ATOM 738 N N . ILE A 1 92 ? 11.314 -3.279 -21.056 1.00 94.69 92 ILE A N 1
ATOM 739 C CA . ILE A 1 92 ? 12.128 -2.124 -21.458 1.00 94.69 92 ILE A CA 1
ATOM 740 C C . ILE A 1 92 ? 12.324 -2.109 -22.976 1.00 94.69 92 ILE A C 1
ATOM 742 O O . ILE A 1 92 ? 12.126 -1.075 -23.615 1.00 94.69 92 ILE A O 1
ATOM 746 N N . GLN A 1 93 ? 12.684 -3.249 -23.567 1.00 95.50 93 GLN A N 1
ATOM 747 C CA . GLN A 1 93 ? 12.898 -3.363 -25.009 1.00 95.50 93 GLN A CA 1
ATOM 748 C C . GLN A 1 93 ? 11.614 -3.084 -25.795 1.00 95.50 93 GLN A C 1
ATOM 750 O O . GLN A 1 93 ? 11.643 -2.338 -26.776 1.00 95.50 93 GLN A O 1
ATOM 755 N N . ARG A 1 94 ? 10.475 -3.620 -25.343 1.00 92.44 94 ARG A N 1
ATOM 756 C CA . ARG A 1 94 ? 9.167 -3.365 -25.954 1.00 92.44 94 ARG A CA 1
ATOM 757 C C . ARG A 1 94 ? 8.813 -1.879 -25.910 1.00 92.44 94 ARG A C 1
ATOM 759 O O . ARG A 1 94 ? 8.455 -1.305 -26.937 1.00 92.44 94 ARG A O 1
ATOM 766 N N . ASN A 1 95 ? 8.968 -1.237 -24.752 1.00 90.06 95 ASN A N 1
ATOM 767 C CA . ASN A 1 95 ? 8.712 0.195 -24.592 1.00 90.06 95 ASN A CA 1
ATOM 768 C C . ASN A 1 95 ? 9.642 1.050 -25.466 1.00 90.06 95 ASN A C 1
ATOM 770 O O . ASN A 1 95 ? 9.181 1.982 -26.123 1.00 90.06 95 ASN A O 1
ATOM 774 N N . ALA A 1 96 ? 10.928 0.698 -25.559 1.00 90.94 96 ALA A N 1
ATOM 775 C CA . ALA A 1 96 ? 11.880 1.384 -26.431 1.00 90.94 96 ALA A CA 1
ATOM 776 C C . ALA A 1 96 ? 11.494 1.276 -27.918 1.00 90.94 96 ALA A C 1
ATOM 778 O O . ALA A 1 96 ? 11.575 2.258 -28.658 1.00 90.94 96 ALA A O 1
ATOM 779 N N . GLN A 1 97 ? 11.025 0.106 -28.364 1.00 91.19 97 GLN A N 1
ATOM 780 C CA . GLN A 1 97 ? 10.545 -0.082 -29.736 1.00 91.19 97 GLN A CA 1
ATOM 781 C C . GLN A 1 97 ? 9.291 0.747 -30.035 1.00 91.19 97 GLN A C 1
ATOM 783 O O . GLN A 1 97 ? 9.196 1.337 -31.113 1.00 91.19 97 GLN A O 1
ATOM 788 N N . ILE A 1 98 ? 8.341 0.811 -29.098 1.00 86.06 98 ILE A N 1
ATOM 789 C CA . ILE A 1 98 ? 7.124 1.620 -29.246 1.00 86.06 98 ILE A CA 1
ATOM 790 C C . ILE A 1 98 ? 7.487 3.108 -29.313 1.00 86.06 98 ILE A C 1
ATOM 792 O O . ILE A 1 98 ? 7.053 3.800 -30.236 1.00 86.06 98 ILE A O 1
ATOM 796 N N . ALA A 1 99 ? 8.347 3.577 -28.405 1.00 87.12 99 ALA A N 1
ATOM 797 C CA . ALA A 1 99 ? 8.820 4.958 -28.381 1.00 87.12 99 ALA A CA 1
ATOM 798 C C . ALA A 1 99 ? 9.537 5.349 -29.686 1.00 87.12 99 ALA A C 1
ATOM 800 O O . ALA A 1 99 ? 9.301 6.433 -30.215 1.00 87.12 99 ALA A O 1
ATOM 801 N N . LYS A 1 100 ? 10.350 4.447 -30.257 1.00 87.69 100 LYS A N 1
ATOM 802 C CA . LYS A 1 100 ? 11.025 4.674 -31.546 1.00 87.69 100 LYS A CA 1
ATOM 803 C C . LYS A 1 100 ? 10.042 4.808 -32.714 1.00 87.69 100 LYS A C 1
ATOM 805 O O . LYS A 1 100 ? 10.279 5.607 -33.613 1.00 87.69 100 LYS A O 1
ATOM 810 N N . LYS A 1 101 ? 8.966 4.015 -32.731 1.00 84.88 101 LYS A N 1
ATOM 811 C CA . LYS A 1 101 ? 7.994 3.990 -33.841 1.00 84.88 101 LYS A CA 1
ATOM 812 C C . LYS A 1 101 ? 6.973 5.126 -33.773 1.00 84.88 101 LYS A C 1
ATOM 814 O O . LYS A 1 101 ? 6.518 5.586 -34.814 1.00 84.88 101 LYS A O 1
ATOM 819 N N . ALA A 1 102 ? 6.582 5.551 -32.572 1.00 81.88 102 ALA A N 1
ATOM 820 C CA . ALA A 1 102 ? 5.524 6.540 -32.382 1.00 81.88 102 ALA A CA 1
ATOM 821 C C . ALA A 1 102 ? 5.697 7.308 -31.062 1.00 81.88 102 ALA A C 1
ATOM 823 O O . ALA A 1 102 ? 4.878 7.183 -30.151 1.00 81.88 102 ALA A O 1
ATOM 824 N N . SER A 1 103 ? 6.757 8.119 -30.975 1.00 81.88 103 SER A N 1
ATOM 825 C CA . SER A 1 103 ? 7.132 8.855 -29.757 1.00 81.88 103 SER A CA 1
ATOM 826 C C . SER A 1 103 ? 5.967 9.649 -29.147 1.00 81.88 103 SER A C 1
ATOM 828 O O . SER A 1 103 ? 5.674 9.484 -27.966 1.00 81.88 103 SER A O 1
ATOM 830 N N . GLN A 1 104 ? 5.220 10.417 -29.953 1.00 82.25 104 GLN A N 1
ATOM 831 C CA . GLN A 1 104 ? 4.107 11.228 -29.443 1.00 82.25 104 GLN A CA 1
ATOM 832 C C . GLN A 1 104 ? 2.963 10.375 -28.870 1.00 82.25 104 GLN A C 1
ATOM 834 O O . GLN A 1 104 ? 2.563 10.574 -27.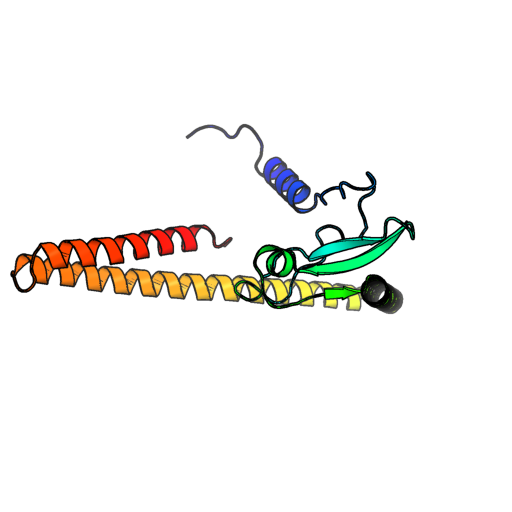730 1.00 82.25 104 GLN A O 1
ATOM 839 N N . LYS A 1 105 ? 2.494 9.359 -29.609 1.00 84.12 105 LYS A N 1
ATOM 840 C CA . LYS A 1 105 ? 1.424 8.460 -29.131 1.00 84.12 105 LYS A CA 1
ATOM 841 C C . LYS A 1 105 ? 1.839 7.682 -27.881 1.00 84.12 105 LYS A C 1
ATOM 843 O O . LYS A 1 105 ? 1.010 7.419 -27.013 1.00 84.12 105 LYS A O 1
ATOM 848 N N . TYR A 1 106 ? 3.113 7.305 -27.787 1.00 83.62 106 TYR A N 1
ATOM 849 C CA . TYR A 1 106 ? 3.660 6.658 -26.600 1.00 83.62 106 TYR A CA 1
ATOM 850 C C . TYR A 1 106 ? 3.655 7.604 -25.393 1.00 83.62 106 TYR A C 1
ATOM 852 O O . TYR A 1 106 ? 3.204 7.214 -24.317 1.00 83.62 106 TYR A O 1
ATOM 860 N N . MET A 1 107 ? 4.085 8.856 -25.579 1.00 84.75 107 MET A N 1
ATOM 861 C CA . MET A 1 107 ? 4.034 9.885 -24.538 1.00 84.75 107 MET A CA 1
ATOM 862 C C . MET A 1 107 ? 2.603 10.152 -24.067 1.00 84.75 107 MET A C 1
ATOM 864 O O . MET A 1 107 ? 2.356 10.149 -22.861 1.00 84.75 107 MET A O 1
ATOM 868 N N . ASP A 1 108 ? 1.651 10.293 -24.990 1.00 87.12 108 ASP A N 1
ATOM 869 C CA . ASP A 1 108 ? 0.236 10.494 -24.659 1.00 87.12 108 ASP A CA 1
ATOM 870 C C . ASP A 1 108 ? -0.327 9.295 -23.873 1.00 87.12 108 ASP A C 1
ATOM 872 O O . ASP A 1 108 ? -1.027 9.464 -22.870 1.00 87.12 108 ASP A O 1
ATOM 876 N N . GLY A 1 109 ? 0.042 8.071 -24.268 1.00 86.25 109 GLY A N 1
ATOM 877 C CA . GLY A 1 109 ? -0.310 6.843 -23.553 1.00 86.25 109 GLY A CA 1
ATOM 878 C C . GLY A 1 109 ? 0.265 6.788 -22.135 1.00 86.25 109 GLY A C 1
ATOM 879 O O . GLY A 1 109 ? -0.453 6.450 -21.192 1.00 86.25 109 GLY A O 1
ATOM 880 N N . LEU A 1 110 ? 1.533 7.172 -21.952 1.00 86.62 110 LEU A N 1
ATOM 881 C CA . LEU A 1 110 ? 2.164 7.246 -20.631 1.00 86.62 110 LEU A CA 1
ATOM 882 C C . LEU A 1 110 ? 1.499 8.289 -19.729 1.00 86.62 110 LEU A C 1
ATOM 884 O O . LEU A 1 110 ? 1.279 8.023 -18.544 1.00 86.62 110 LEU A O 1
ATOM 888 N N . ILE A 1 111 ? 1.173 9.463 -20.275 1.00 89.19 111 ILE A N 1
ATOM 889 C CA . ILE A 1 111 ? 0.460 10.517 -19.548 1.00 89.19 111 ILE A CA 1
ATOM 890 C C . ILE A 1 111 ? -0.908 9.995 -19.113 1.00 89.19 111 ILE A C 1
ATOM 892 O O . ILE A 1 111 ? -1.224 10.056 -17.927 1.00 89.19 111 ILE A O 1
ATOM 896 N N . SER A 1 112 ? -1.672 9.406 -20.037 1.00 91.06 112 SER A N 1
ATOM 897 C CA . SER A 1 112 ? -2.986 8.825 -19.749 1.00 91.06 112 SER A CA 1
ATOM 898 C C . SER A 1 112 ? -2.918 7.773 -18.637 1.00 91.06 112 SER A C 1
ATOM 900 O O . SER A 1 112 ? -3.638 7.878 -17.642 1.00 91.06 112 SER A O 1
ATOM 902 N N . LEU A 1 113 ? -1.979 6.824 -18.728 1.00 89.12 113 LEU A N 1
ATOM 903 C CA . LEU A 1 113 ? -1.783 5.777 -17.722 1.00 89.12 113 LEU A CA 1
ATOM 904 C C . LEU A 1 113 ? -1.443 6.364 -16.342 1.00 89.12 113 LEU A C 1
ATOM 906 O O . LEU A 1 113 ? -1.984 5.934 -15.317 1.00 89.12 113 LEU A O 1
ATOM 910 N N . LYS A 1 114 ? -0.557 7.367 -16.300 1.00 88.25 114 LYS A N 1
ATOM 911 C CA . LYS A 1 114 ? -0.186 8.061 -15.061 1.00 88.25 114 LYS A CA 1
ATOM 912 C C . LYS A 1 114 ? -1.385 8.794 -14.461 1.00 88.25 114 LYS A C 1
ATOM 914 O O . LYS A 1 114 ? -1.631 8.667 -13.261 1.00 88.25 114 LYS A O 1
ATOM 919 N N . THR A 1 115 ? -2.140 9.522 -15.281 1.00 89.31 115 THR A N 1
ATOM 920 C CA . THR A 1 115 ? -3.336 10.254 -14.858 1.00 89.31 115 THR A CA 1
ATOM 921 C C . THR A 1 115 ? -4.419 9.306 -14.354 1.00 89.31 115 THR A C 1
ATOM 923 O O . THR A 1 115 ? -5.025 9.573 -13.319 1.00 89.31 115 THR A O 1
ATOM 926 N N . GLU A 1 116 ? -4.656 8.180 -15.025 1.00 91.94 116 GLU A N 1
ATOM 927 C CA . GLU A 1 116 ? -5.649 7.198 -14.591 1.00 91.94 116 GLU A CA 1
ATOM 928 C C . GLU A 1 116 ? -5.251 6.541 -13.264 1.00 91.94 116 GLU A C 1
ATOM 930 O O . GLU A 1 116 ? -6.080 6.422 -12.358 1.00 91.94 116 GLU A O 1
ATOM 935 N N . LYS A 1 117 ? -3.971 6.182 -13.100 1.00 88.06 117 LYS A N 1
ATOM 936 C CA . LYS A 1 117 ? -3.451 5.667 -11.827 1.00 88.06 117 LYS A CA 1
ATOM 937 C C . LYS A 1 117 ? -3.637 6.685 -10.701 1.00 88.06 117 LYS A C 1
ATOM 939 O O . LYS A 1 117 ? -4.139 6.326 -9.641 1.00 88.06 117 LYS A O 1
ATOM 944 N N . GLN A 1 118 ? -3.298 7.952 -10.941 1.00 85.69 118 GLN A N 1
ATOM 945 C CA . GLN A 1 118 ? -3.487 9.023 -9.963 1.00 85.69 118 GLN A CA 1
ATOM 946 C C . GLN A 1 118 ? -4.968 9.206 -9.600 1.00 8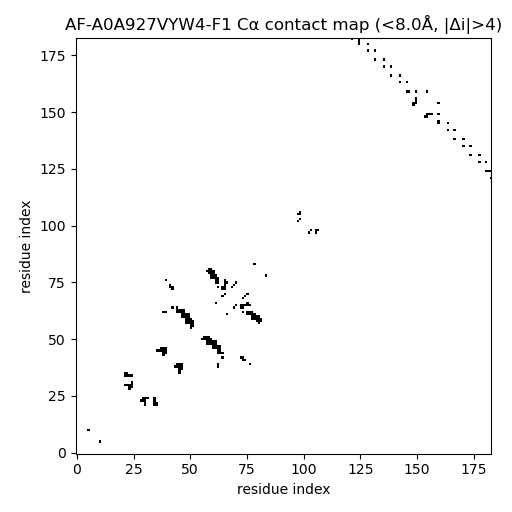5.69 118 GLN A C 1
ATOM 948 O O . GLN A 1 118 ? -5.301 9.277 -8.421 1.00 85.69 118 GLN A O 1
ATOM 953 N N . LYS A 1 119 ? -5.871 9.209 -10.590 1.00 89.00 119 LYS A N 1
ATOM 954 C CA . LYS A 1 119 ? -7.323 9.285 -10.357 1.00 89.00 119 LYS A CA 1
ATOM 955 C C . LYS A 1 119 ? -7.833 8.118 -9.512 1.00 89.00 119 LYS A C 1
ATOM 957 O O . LYS A 1 119 ? -8.637 8.338 -8.609 1.00 89.00 119 LYS A O 1
ATOM 962 N N . LYS A 1 120 ? -7.368 6.890 -9.773 1.00 88.50 120 LYS A N 1
ATOM 963 C CA . LYS A 1 120 ? -7.746 5.699 -8.991 1.00 88.50 120 LYS A CA 1
ATOM 964 C C . LYS A 1 120 ? -7.292 5.807 -7.537 1.00 88.50 120 LYS A C 1
ATOM 966 O O . LYS A 1 120 ? -8.091 5.517 -6.652 1.00 88.50 120 LYS A O 1
ATOM 971 N N . GLU A 1 121 ? -6.061 6.249 -7.292 1.00 84.56 121 GLU A N 1
ATOM 972 C CA . GLU A 1 121 ? -5.538 6.432 -5.931 1.00 84.56 121 GLU A CA 1
ATOM 973 C C . GLU A 1 121 ? -6.293 7.540 -5.185 1.00 84.56 121 GLU A C 1
ATOM 975 O O . GLU A 1 121 ? -6.823 7.291 -4.106 1.00 84.56 121 GLU A O 1
ATOM 980 N N . VAL A 1 122 ? -6.488 8.713 -5.800 1.00 87.50 122 VAL A N 1
ATOM 981 C CA . VAL A 1 122 ? -7.312 9.793 -5.221 1.00 87.50 122 VAL A CA 1
ATOM 982 C C . VAL A 1 122 ? -8.736 9.310 -4.929 1.00 87.50 122 VAL A C 1
ATOM 984 O O . VAL A 1 122 ? -9.293 9.597 -3.872 1.00 87.50 122 VAL A O 1
ATOM 987 N N . GLY A 1 123 ? -9.332 8.532 -5.836 1.00 89.56 123 GLY A N 1
ATOM 988 C CA . GLY A 1 123 ? -10.658 7.953 -5.642 1.00 89.56 123 GLY A CA 1
ATOM 989 C C . GLY A 1 123 ? -10.727 6.905 -4.525 1.00 89.56 123 GLY A C 1
ATOM 990 O O . GLY A 1 123 ? -11.792 6.720 -3.939 1.00 89.56 123 GLY A O 1
ATOM 991 N N . LYS A 1 124 ? -9.632 6.200 -4.212 1.00 88.69 124 LYS A N 1
ATOM 992 C CA . LYS A 1 124 ? -9.558 5.320 -3.033 1.00 88.69 124 LYS A CA 1
ATOM 993 C C . LYS A 1 124 ? -9.504 6.144 -1.749 1.00 88.69 124 LYS A C 1
ATOM 995 O O . LYS A 1 124 ? -10.352 5.924 -0.893 1.00 88.69 124 LYS A O 1
ATOM 1000 N N . TYR A 1 125 ? -8.605 7.129 -1.670 1.00 86.69 125 TYR A N 1
ATOM 1001 C CA . TYR A 1 125 ? -8.477 7.994 -0.491 1.00 86.69 125 TYR A CA 1
ATOM 1002 C C . TYR A 1 125 ? -9.770 8.748 -0.184 1.00 86.69 125 TYR A C 1
ATOM 1004 O O . TYR A 1 125 ? -10.220 8.754 0.954 1.00 86.69 125 TYR A O 1
ATOM 1012 N N . ARG A 1 126 ? -10.440 9.303 -1.203 1.00 88.81 126 ARG A N 1
ATOM 1013 C CA . ARG A 1 126 ? -11.749 9.952 -1.019 1.00 88.81 126 ARG A CA 1
ATOM 1014 C C . ARG A 1 126 ? -12.794 9.005 -0.432 1.00 88.81 126 ARG A C 1
ATOM 1016 O O . ARG A 1 126 ? -13.502 9.389 0.488 1.00 88.81 126 ARG A O 1
ATOM 1023 N N . ARG A 1 127 ? -12.885 7.771 -0.941 1.00 91.69 127 ARG A N 1
ATOM 1024 C CA . ARG A 1 127 ? -13.839 6.772 -0.427 1.00 91.69 127 ARG A CA 1
ATOM 1025 C C . ARG A 1 127 ? -13.532 6.372 1.011 1.00 91.69 127 ARG A C 1
ATOM 1027 O O . ARG A 1 127 ? -14.457 6.240 1.806 1.00 91.69 127 ARG A O 1
ATOM 1034 N N . GLU A 1 128 ? -12.257 6.190 1.338 1.00 90.75 128 GLU A N 1
ATOM 1035 C CA . GLU A 1 128 ? -11.826 5.906 2.705 1.00 90.75 128 GLU A CA 1
ATOM 1036 C C . GLU A 1 128 ? -12.185 7.057 3.648 1.00 90.75 128 GLU A C 1
ATOM 1038 O O . GLU A 1 128 ? -12.785 6.822 4.694 1.00 90.75 128 GLU A O 1
ATOM 1043 N N . LEU A 1 129 ? -11.910 8.297 3.241 1.00 92.25 129 LEU A N 1
ATOM 1044 C CA . LEU A 1 129 ? -12.191 9.484 4.040 1.00 92.25 129 LEU A CA 1
ATOM 1045 C C . LEU A 1 129 ? -13.695 9.656 4.286 1.00 92.25 129 LEU A C 1
ATOM 1047 O O . LEU A 1 129 ? -14.107 9.774 5.435 1.00 92.25 129 LEU A O 1
ATOM 1051 N N . THR A 1 130 ? -14.530 9.511 3.252 1.00 94.50 130 THR A N 1
ATOM 1052 C CA . THR A 1 130 ? -15.996 9.509 3.406 1.00 94.50 130 THR A CA 1
ATOM 1053 C C . THR A 1 130 ? -16.481 8.390 4.335 1.00 94.50 130 THR A C 1
ATOM 1055 O O . THR A 1 130 ? -17.403 8.588 5.126 1.00 94.50 130 THR A O 1
ATOM 1058 N N . SER A 1 131 ? -15.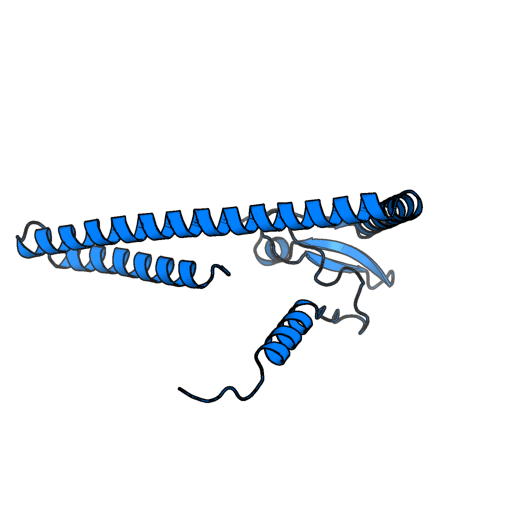871 7.201 4.274 1.00 94.44 131 SER A N 1
ATOM 1059 C CA . SER A 1 131 ? -16.214 6.101 5.18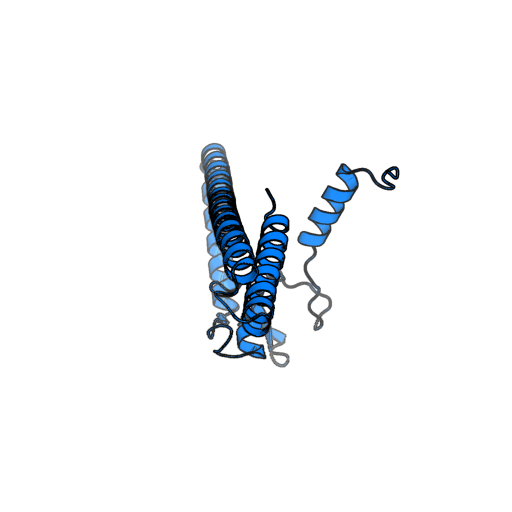2 1.00 94.44 131 SER A CA 1
ATOM 1060 C C . SER A 1 131 ? -15.837 6.410 6.633 1.00 94.44 131 SER A C 1
ATOM 1062 O O . SER A 1 131 ? -16.590 6.058 7.541 1.00 94.44 131 SER A O 1
ATOM 1064 N N . ILE A 1 132 ? -14.686 7.049 6.858 1.00 94.75 132 ILE A N 1
ATOM 1065 C CA . ILE A 1 132 ? -14.229 7.471 8.187 1.00 94.75 132 ILE A CA 1
ATOM 1066 C C . ILE A 1 132 ? -15.152 8.559 8.743 1.00 94.75 132 ILE A C 1
ATOM 1068 O O . ILE A 1 132 ? -15.632 8.425 9.866 1.00 94.75 132 ILE A O 1
ATOM 1072 N N . GLU A 1 133 ? -15.462 9.590 7.956 1.00 94.38 133 GLU A N 1
ATOM 1073 C CA . GLU A 1 133 ? -16.376 10.673 8.344 1.00 94.38 133 GLU A CA 1
ATOM 1074 C C . GLU A 1 133 ? -17.757 10.138 8.728 1.00 94.38 133 GLU A C 1
ATOM 1076 O O . GLU A 1 133 ? -18.318 10.518 9.759 1.00 94.38 133 GLU A O 1
ATOM 1081 N N . LYS A 1 134 ? -18.288 9.194 7.938 1.00 96.81 134 LYS A N 1
ATOM 1082 C CA . LYS A 1 134 ? -19.555 8.530 8.247 1.00 96.81 134 LYS A CA 1
ATOM 1083 C C . LYS A 1 134 ? -19.488 7.806 9.593 1.00 96.81 134 LYS A C 1
ATOM 1085 O O . LYS A 1 134 ? -20.379 7.988 10.421 1.00 96.81 134 LYS A O 1
ATOM 1090 N N . ARG A 1 135 ? -18.427 7.028 9.837 1.00 96.69 135 ARG A N 1
ATOM 1091 C CA . ARG A 1 135 ? -18.263 6.287 11.094 1.00 96.69 135 ARG A CA 1
ATOM 1092 C C . ARG A 1 135 ? -18.100 7.217 12.297 1.00 96.69 135 ARG A C 1
ATOM 1094 O O . ARG A 1 135 ? -18.710 6.974 13.331 1.00 96.69 135 ARG A O 1
ATOM 1101 N N . LEU A 1 136 ? -17.355 8.313 12.155 1.00 96.06 136 LEU A N 1
ATOM 1102 C CA . LEU A 1 136 ? -17.230 9.336 13.198 1.00 96.06 136 LEU A CA 1
ATOM 1103 C C . LEU A 1 136 ? -18.587 9.976 13.531 1.00 96.06 136 LEU A C 1
ATOM 1105 O O . LEU A 1 136 ? -18.906 10.164 14.704 1.00 96.06 136 LEU A O 1
ATOM 1109 N N . SER A 1 137 ? -19.415 10.257 12.518 1.00 96.62 137 SER A N 1
ATOM 1110 C CA . SER A 1 137 ? -20.779 10.765 12.721 1.00 96.62 137 SER A CA 1
ATOM 1111 C C . SER A 1 137 ? -21.672 9.762 13.463 1.00 96.62 137 SER A C 1
ATOM 1113 O O . SER A 1 137 ? -22.420 10.147 14.363 1.00 96.62 137 SER A O 1
ATOM 1115 N N . GLU A 1 138 ? -21.581 8.473 13.125 1.00 97.06 138 GLU A N 1
ATOM 1116 C CA . GLU A 1 138 ? -22.290 7.401 13.833 1.00 97.06 138 GLU A CA 1
ATOM 1117 C C . GLU A 1 138 ? -21.845 7.299 15.298 1.00 97.06 138 GLU A C 1
ATOM 1119 O O . GLU A 1 138 ? -22.696 7.250 16.185 1.00 97.06 138 GLU A O 1
ATOM 1124 N N . LEU A 1 139 ? -20.534 7.338 15.562 1.00 96.62 139 LEU A N 1
ATOM 1125 C CA . LEU A 1 139 ? -19.983 7.307 16.920 1.00 96.62 139 LEU A CA 1
ATOM 1126 C C . LEU A 1 139 ? -20.457 8.493 17.761 1.00 96.62 139 LEU A C 1
ATOM 1128 O O . LEU A 1 139 ? -20.861 8.290 18.900 1.00 96.62 139 LEU A O 1
ATOM 1132 N N . ASN A 1 140 ? -20.511 9.702 17.195 1.00 94.69 140 ASN A N 1
ATOM 1133 C CA . ASN A 1 140 ? -21.051 10.870 17.900 1.00 94.69 140 ASN A CA 1
ATOM 1134 C C . ASN A 1 140 ? -22.517 10.674 18.315 1.00 94.69 140 ASN A C 1
ATOM 1136 O O . ASN A 1 140 ? -22.895 11.008 19.435 1.00 94.69 140 ASN A O 1
ATOM 1140 N N . LYS A 1 141 ? -23.350 10.089 17.443 1.00 96.62 141 LYS A N 1
ATOM 1141 C CA . LYS A 1 141 ? -24.751 9.778 17.782 1.00 96.62 141 LYS A CA 1
ATOM 1142 C C . LYS A 1 141 ? -24.848 8.724 18.884 1.00 96.62 141 LYS A C 1
ATOM 1144 O O . LYS A 1 141 ? -25.677 8.859 19.780 1.00 96.62 141 LYS A O 1
ATOM 1149 N N . ILE A 1 142 ? -24.014 7.685 18.812 1.00 96.25 142 ILE A N 1
ATOM 1150 C CA . ILE A 1 142 ? -23.958 6.621 19.822 1.00 96.25 142 ILE A CA 1
ATOM 1151 C C . ILE A 1 142 ? -23.535 7.196 21.174 1.00 96.25 142 ILE A C 1
ATOM 1153 O O . ILE A 1 142 ? -24.190 6.914 22.172 1.00 96.25 142 ILE A O 1
ATOM 1157 N N . LEU A 1 143 ? -22.488 8.022 21.201 1.00 94.69 143 LEU A N 1
ATOM 1158 C CA . LEU A 1 143 ? -21.985 8.656 22.415 1.00 94.69 143 LEU A CA 1
ATOM 1159 C C . LEU A 1 143 ? -23.035 9.568 23.046 1.00 94.69 143 LEU A C 1
ATOM 1161 O O . LEU A 1 143 ? -23.315 9.406 24.228 1.00 94.69 143 LEU A O 1
ATOM 1165 N N . ASN A 1 144 ? -23.682 10.446 22.274 1.00 95.19 144 ASN A N 1
ATOM 1166 C CA . ASN A 1 144 ? -24.744 11.316 22.797 1.00 95.19 144 ASN A CA 1
ATOM 1167 C C . ASN A 1 144 ? -25.868 10.508 23.459 1.00 95.19 144 ASN A C 1
ATOM 1169 O O . ASN A 1 144 ? -26.255 10.795 24.588 1.00 95.19 144 ASN A O 1
ATOM 1173 N N . LYS A 1 145 ? -26.333 9.439 22.802 1.00 95.62 145 LYS A N 1
ATOM 1174 C CA . LYS A 1 145 ? -27.354 8.559 23.379 1.00 95.62 145 LYS A CA 1
ATOM 1175 C C . LYS A 1 145 ? -26.853 7.821 24.625 1.00 95.62 145 LYS A C 1
ATOM 1177 O O . LYS A 1 145 ? -27.597 7.664 25.586 1.00 95.62 145 LYS A O 1
ATOM 1182 N N . LEU A 1 146 ? -25.595 7.377 24.624 1.00 94.56 146 LEU A N 1
ATOM 1183 C CA . LEU A 1 146 ? -24.969 6.712 25.768 1.00 94.56 146 LEU A CA 1
ATOM 1184 C C . LEU A 1 146 ? -24.888 7.649 26.987 1.00 94.56 146 LEU A C 1
ATOM 1186 O O . LEU A 1 146 ? -25.135 7.207 28.108 1.00 94.56 146 LEU A O 1
ATOM 1190 N N . TYR A 1 147 ? -24.588 8.933 26.766 1.00 94.19 147 TYR A N 1
ATOM 1191 C CA . TYR A 1 147 ? -24.631 9.970 27.798 1.00 94.19 147 TYR A CA 1
ATOM 1192 C C . TYR A 1 147 ? -26.044 10.164 28.356 1.00 94.19 147 TYR A C 1
ATOM 1194 O O . TYR A 1 147 ? -26.215 10.173 29.574 1.00 94.19 147 TYR A O 1
ATOM 1202 N N . GLU A 1 148 ? -27.053 10.283 27.487 1.00 95.69 148 GLU A N 1
ATOM 1203 C CA . GLU A 1 148 ? -28.458 10.423 27.894 1.00 95.69 148 GLU A CA 1
ATOM 1204 C C . GLU A 1 148 ? -28.942 9.217 28.711 1.00 95.69 148 GLU A C 1
ATOM 1206 O O . GLU A 1 148 ? -29.545 9.381 29.770 1.00 95.69 148 GLU A O 1
ATOM 1211 N N . ASP A 1 149 ? -28.651 7.996 28.258 1.00 95.50 149 ASP A N 1
ATOM 1212 C CA . ASP A 1 149 ? -29.073 6.777 28.949 1.00 95.50 149 ASP A CA 1
ATOM 1213 C C . ASP A 1 149 ? -28.354 6.594 30.301 1.00 95.50 149 ASP A C 1
ATOM 1215 O O . ASP A 1 149 ? -28.960 6.062 31.232 1.00 95.50 149 ASP A O 1
ATOM 1219 N N . ASN A 1 150 ? -27.109 7.071 30.447 1.00 95.38 150 ASN A N 1
ATOM 1220 C CA . ASN A 1 150 ? -26.422 7.126 31.744 1.00 95.38 150 ASN A CA 1
ATOM 1221 C C . ASN A 1 150 ? -27.022 8.194 32.670 1.00 95.38 150 ASN A C 1
ATOM 1223 O O . ASN A 1 150 ? -27.196 7.933 33.851 1.00 95.38 150 ASN A O 1
ATOM 1227 N N . ALA A 1 151 ? -27.358 9.381 32.153 1.00 94.38 151 ALA A N 1
ATOM 1228 C CA . ALA A 1 151 ? -27.977 10.448 32.945 1.00 94.38 151 ALA A CA 1
ATOM 1229 C C . ALA A 1 151 ? -29.391 10.090 33.440 1.00 94.38 151 ALA A C 1
ATOM 1231 O O . ALA A 1 151 ? -29.846 10.629 34.443 1.00 94.38 151 ALA A O 1
ATOM 1232 N N . LEU A 1 152 ? -30.079 9.192 32.729 1.00 96.25 152 LEU A N 1
ATOM 1233 C CA . LEU A 1 152 ? -31.391 8.652 33.095 1.00 96.25 152 LEU A CA 1
ATOM 1234 C C . LEU A 1 152 ? -31.304 7.327 33.876 1.00 96.25 152 LEU A C 1
ATOM 1236 O O . LEU A 1 152 ? -32.315 6.634 33.986 1.00 96.25 152 LEU A O 1
ATOM 1240 N N . ASP A 1 153 ? -30.111 6.939 34.344 1.00 94.44 153 ASP A N 1
ATOM 1241 C CA . ASP A 1 153 ? -29.842 5.708 35.105 1.00 94.44 153 ASP A CA 1
ATOM 1242 C C . ASP A 1 153 ? -30.336 4.408 34.432 1.00 94.44 153 ASP A C 1
ATOM 1244 O O . ASP A 1 153 ? -30.535 3.377 35.077 1.00 94.44 153 ASP A O 1
ATOM 1248 N N . LYS A 1 154 ? -30.513 4.409 33.103 1.00 95.69 154 LYS A N 1
ATOM 1249 C CA . LYS A 1 154 ? -30.930 3.214 32.344 1.00 95.69 154 LYS A CA 1
ATOM 1250 C C . LYS A 1 154 ? -29.795 2.206 32.172 1.00 95.69 154 LYS A C 1
ATOM 1252 O O . LYS A 1 154 ? -30.036 1.052 31.813 1.00 95.69 154 LYS A O 1
ATOM 1257 N N . ILE A 1 155 ? -28.556 2.648 32.376 1.00 93.75 155 ILE A N 1
ATOM 1258 C CA . ILE A 1 155 ? -27.348 1.826 32.353 1.00 93.75 155 ILE A CA 1
ATOM 1259 C C . ILE A 1 155 ? -26.518 2.097 33.605 1.00 93.75 155 ILE A C 1
ATOM 1261 O O . ILE A 1 155 ? -26.528 3.203 34.134 1.00 93.75 155 ILE A O 1
ATOM 1265 N N . SER A 1 156 ? -25.762 1.097 34.063 1.00 94.94 156 SER A N 1
ATOM 1266 C CA . SER A 1 156 ? -24.831 1.307 35.171 1.00 94.94 156 SER A CA 1
ATOM 1267 C C . SER A 1 156 ? -23.655 2.186 34.743 1.00 94.94 156 SER A C 1
ATOM 1269 O O . SER A 1 156 ? -23.155 2.086 33.617 1.00 94.94 156 SER A O 1
ATOM 1271 N N . HIS A 1 157 ? -23.152 2.991 35.678 1.00 92.00 157 HIS A N 1
ATOM 1272 C CA . HIS A 1 157 ? -22.012 3.871 35.432 1.00 92.00 157 HIS A CA 1
ATOM 1273 C C . HIS A 1 157 ? -20.735 3.112 35.014 1.00 92.00 157 HIS A C 1
ATOM 1275 O O . HIS A 1 157 ? -19.959 3.569 34.170 1.00 92.00 157 HIS A O 1
ATOM 1281 N N . GLU A 1 158 ? -20.527 1.907 35.549 1.00 93.81 158 GLU A N 1
ATOM 1282 C CA . GLU A 1 158 ? -19.415 1.031 35.159 1.00 93.81 158 GLU A CA 1
ATOM 1283 C C . GLU A 1 158 ? -19.520 0.594 33.687 1.00 93.81 158 GLU A C 1
ATOM 1285 O O . GLU A 1 158 ? -18.537 0.616 32.934 1.00 93.81 158 GLU A O 1
ATOM 1290 N N . ARG A 1 159 ? -20.740 0.264 33.241 1.00 92.62 159 ARG A N 1
ATOM 1291 C CA . ARG A 1 159 ? -21.011 -0.113 31.853 1.00 92.62 159 ARG A CA 1
ATOM 1292 C C . ARG A 1 159 ? -20.858 1.078 30.913 1.00 92.62 159 ARG A C 1
ATOM 1294 O O . ARG A 1 159 ? -20.245 0.926 29.857 1.00 92.62 159 ARG A O 1
ATOM 1301 N N . TYR A 1 160 ? -21.341 2.253 31.319 1.00 94.88 160 TYR A N 1
ATOM 1302 C CA . TYR A 1 160 ? -21.102 3.516 30.620 1.00 94.88 160 TYR A CA 1
ATOM 1303 C C . TYR A 1 160 ? -19.600 3.753 30.416 1.00 94.88 160 TYR A C 1
ATOM 1305 O O . TYR A 1 160 ? -19.155 3.922 29.284 1.00 94.88 160 TYR A O 1
ATOM 1313 N N . THR A 1 161 ? -18.805 3.679 31.487 1.00 94.38 161 THR A N 1
ATOM 1314 C CA . THR A 1 161 ? -17.361 3.963 31.451 1.00 94.38 161 THR A CA 1
ATOM 1315 C C . THR A 1 161 ? -16.622 3.026 30.498 1.00 94.38 161 THR A C 1
ATOM 1317 O O . THR A 1 161 ? -15.769 3.463 29.725 1.00 94.38 161 THR A O 1
ATOM 1320 N N . THR A 1 162 ? -16.966 1.737 30.523 1.00 94.31 162 THR A N 1
ATOM 1321 C CA . THR A 1 162 ? -16.372 0.734 29.628 1.00 94.31 162 THR A CA 1
ATOM 1322 C C . THR A 1 162 ? -16.711 1.010 28.162 1.00 94.31 162 THR A C 1
ATOM 1324 O O . THR A 1 162 ? -15.820 1.018 27.314 1.00 94.31 162 THR A O 1
ATOM 1327 N N . MET A 1 163 ? -17.988 1.265 27.853 1.00 94.00 163 MET A N 1
ATOM 1328 C CA . MET A 1 163 ? -18.437 1.531 26.480 1.00 94.00 163 MET A CA 1
ATOM 1329 C C . MET A 1 163 ? -17.894 2.859 25.946 1.00 94.00 163 MET A C 1
ATOM 1331 O O . MET A 1 163 ? -17.433 2.911 24.808 1.00 94.00 163 MET A O 1
ATOM 1335 N N . PHE A 1 164 ? -17.899 3.905 26.775 1.00 94.31 164 PHE A N 1
ATOM 1336 C CA . PHE A 1 164 ? -17.380 5.225 26.434 1.00 94.31 164 PHE A CA 1
ATOM 1337 C C . PHE A 1 164 ? -15.909 5.151 26.017 1.00 94.31 164 PHE A C 1
ATOM 1339 O O . PHE A 1 164 ? -15.575 5.571 24.914 1.00 94.31 164 PHE A O 1
ATOM 1346 N N . LYS A 1 165 ? -15.056 4.516 26.835 1.00 95.12 165 LYS A N 1
ATOM 1347 C CA . LYS A 1 165 ? -13.631 4.324 26.511 1.00 95.12 165 LYS A CA 1
ATOM 1348 C C . LYS A 1 165 ? -13.423 3.586 25.187 1.00 95.12 165 LYS A C 1
ATOM 1350 O O . LYS A 1 165 ? -12.529 3.935 24.425 1.00 95.12 165 LYS A O 1
ATOM 1355 N N . GLY A 1 166 ? -14.237 2.567 24.901 1.00 95.25 166 GLY A N 1
ATOM 1356 C CA . GLY A 1 166 ? -14.161 1.828 23.638 1.00 95.25 166 GLY A CA 1
ATOM 1357 C C . GLY A 1 166 ? -14.432 2.714 22.419 1.00 95.25 166 GLY A C 1
ATOM 1358 O O . GLY A 1 166 ? -13.663 2.695 21.460 1.00 95.25 166 GLY A O 1
ATOM 1359 N N . TYR A 1 167 ? -15.493 3.522 22.474 1.00 95.62 167 TYR A N 1
ATOM 1360 C CA . TYR A 1 167 ? -15.844 4.437 21.386 1.00 95.62 167 TYR A CA 1
ATOM 1361 C C . TYR A 1 167 ? -14.880 5.617 21.261 1.00 95.62 167 TYR A C 1
ATOM 1363 O O . TYR A 1 167 ? -14.575 6.024 20.143 1.00 95.62 167 TYR A O 1
ATOM 1371 N N . GLU A 1 168 ? -14.375 6.142 22.378 1.00 93.00 168 GLU A N 1
ATOM 1372 C CA . GLU A 1 168 ? -13.363 7.201 22.391 1.00 93.00 168 GLU A CA 1
ATOM 1373 C C . GLU A 1 168 ? -12.067 6.728 21.718 1.00 93.00 168 GLU A C 1
ATOM 1375 O O . GLU A 1 168 ? -11.553 7.402 20.825 1.00 93.00 168 GLU A O 1
ATOM 1380 N N . ASN A 1 169 ? -11.596 5.520 22.047 1.00 95.81 169 ASN A N 1
ATOM 1381 C CA . ASN A 1 169 ? -10.439 4.919 21.382 1.00 95.81 169 ASN A CA 1
ATOM 1382 C C . ASN A 1 169 ? -10.670 4.757 19.871 1.00 95.81 169 ASN A C 1
ATOM 1384 O O . ASN A 1 169 ? -9.812 5.138 19.076 1.00 95.81 169 ASN A O 1
ATOM 1388 N N . GLU A 1 170 ? -11.841 4.255 19.459 1.00 95.50 170 GLU A N 1
ATOM 1389 C CA . GLU A 1 170 ? -12.178 4.128 18.035 1.00 95.50 170 GLU A CA 1
ATOM 1390 C C . GLU A 1 170 ? -12.184 5.499 17.330 1.00 95.50 170 GLU A C 1
ATOM 1392 O O . GLU A 1 170 ? -11.673 5.627 16.215 1.00 95.50 170 GLU A O 1
ATOM 1397 N N . GLN A 1 171 ? -12.716 6.550 17.968 1.00 93.50 171 GLN A N 1
ATOM 1398 C CA . GLN A 1 171 ? -12.689 7.907 17.414 1.00 93.50 171 GLN A CA 1
ATOM 1399 C C . GLN A 1 171 ? -11.263 8.421 17.215 1.00 93.50 171 GLN A C 1
ATOM 1401 O O . GLN A 1 171 ? -10.971 8.971 16.151 1.00 93.50 171 GLN A O 1
ATOM 1406 N N . VAL A 1 172 ? -10.381 8.231 18.200 1.00 94.44 172 VAL A N 1
ATOM 1407 C CA . VAL A 1 172 ? -8.973 8.645 18.109 1.00 94.44 172 VAL A CA 1
ATOM 1408 C C . VAL A 1 172 ? -8.277 7.921 16.956 1.00 94.44 172 VAL A C 1
ATOM 1410 O O . VAL A 1 172 ? -7.696 8.579 16.092 1.00 94.44 172 VAL A O 1
ATOM 1413 N N . GLU A 1 173 ? -8.417 6.596 16.860 1.00 93.62 173 GLU A N 1
ATOM 1414 C CA . GLU A 1 173 ? -7.840 5.803 15.764 1.00 93.62 173 GLU A CA 1
ATOM 1415 C C . GLU A 1 173 ? -8.343 6.260 14.383 1.00 93.62 173 GLU A C 1
ATOM 1417 O O . GLU A 1 173 ? -7.575 6.369 13.421 1.00 93.62 173 GLU A O 1
ATOM 1422 N N . LEU A 1 174 ? -9.641 6.556 14.263 1.00 93.44 174 LEU A N 1
ATOM 1423 C CA . LEU A 1 174 ? -10.249 7.047 13.025 1.00 93.44 174 LEU A CA 1
ATOM 1424 C C . LEU A 1 174 ? -9.749 8.446 12.646 1.00 93.44 174 LEU A C 1
ATOM 1426 O O . LEU A 1 174 ? -9.467 8.702 11.471 1.00 93.44 174 LEU A O 1
ATOM 1430 N N . GLN A 1 175 ? -9.608 9.343 13.622 1.00 91.25 175 GLN A N 1
ATOM 1431 C CA . GLN A 1 175 ? -9.078 10.687 13.407 1.00 91.25 175 GLN A CA 1
ATOM 1432 C C . GLN A 1 175 ? -7.607 10.652 12.994 1.00 91.25 175 GLN A C 1
ATOM 1434 O O . GLN A 1 175 ? -7.222 11.355 12.059 1.00 91.25 175 GLN A O 1
ATOM 1439 N N . GLU A 1 176 ? -6.783 9.816 13.622 1.00 89.88 176 GLU A N 1
ATOM 1440 C CA . GLU A 1 176 ? -5.399 9.614 13.191 1.00 89.88 176 GLU A CA 1
ATOM 1441 C C . GLU A 1 176 ? -5.334 9.060 11.766 1.00 89.88 176 GLU A C 1
ATOM 1443 O O . GLU A 1 176 ? -4.614 9.603 10.925 1.00 89.88 176 GLU A O 1
ATOM 1448 N N . ARG A 1 177 ? -6.162 8.058 11.443 1.00 85.75 177 ARG A N 1
ATOM 1449 C CA . ARG A 1 177 ? -6.226 7.486 10.092 1.00 85.75 177 ARG A CA 1
ATOM 1450 C C . ARG A 1 177 ? -6.643 8.512 9.032 1.00 85.75 177 ARG A C 1
ATOM 1452 O O . ARG A 1 177 ? -6.078 8.508 7.939 1.00 85.75 177 ARG A O 1
ATOM 1459 N N . SER A 1 178 ? -7.558 9.433 9.352 1.00 85.25 178 SER A N 1
ATOM 1460 C CA . SER A 1 178 ? -7.943 10.524 8.438 1.00 85.25 178 SER A CA 1
ATOM 1461 C C . SER A 1 178 ? -6.818 11.530 8.161 1.00 85.25 178 SER A C 1
ATOM 1463 O O . SER A 1 178 ? -6.729 12.034 7.045 1.00 85.25 178 SER A O 1
ATOM 1465 N N . LYS A 1 179 ? -5.916 11.777 9.125 1.00 79.75 179 LYS A N 1
ATOM 1466 C CA . LYS A 1 179 ? -4.777 12.708 8.976 1.00 79.75 179 LYS A CA 1
ATOM 1467 C C . LYS A 1 179 ? -3.642 12.140 8.118 1.00 79.75 179 LYS A C 1
ATOM 1469 O O . LYS A 1 179 ? -2.824 12.898 7.607 1.00 79.75 179 LYS A O 1
ATOM 1474 N N . ILE A 1 180 ? -3.576 10.816 7.978 1.00 65.50 180 ILE A N 1
ATOM 1475 C CA . ILE A 1 180 ? -2.536 10.110 7.211 1.00 65.50 180 ILE A CA 1
ATOM 1476 C C . ILE A 1 180 ? -2.884 10.045 5.710 1.00 65.50 180 ILE A C 1
ATOM 1478 O O . ILE A 1 180 ? -2.001 9.804 4.885 1.00 65.50 180 ILE A O 1
ATOM 1482 N N . SER A 1 181 ? -4.145 10.285 5.324 1.00 59.16 181 SER A N 1
ATOM 1483 C CA . SER A 1 181 ? -4.543 10.328 3.911 1.00 59.16 181 SER A CA 1
ATOM 1484 C C . SER A 1 181 ? -3.931 11.554 3.208 1.00 59.16 181 SER A C 1
ATOM 1486 O O . SER A 1 181 ? -4.239 12.679 3.593 1.00 59.16 181 SER A O 1
ATOM 1488 N N . PRO A 1 182 ? -3.091 11.373 2.170 1.00 50.62 182 PRO A N 1
ATOM 1489 C CA . PRO A 1 182 ? -2.263 12.431 1.583 1.00 50.62 182 PRO A CA 1
ATOM 1490 C C . PRO A 1 182 ? -3.017 13.320 0.572 1.00 50.62 182 PRO A C 1
ATOM 1492 O O . PRO A 1 182 ? -2.482 13.600 -0.501 1.00 50.62 182 PRO A O 1
ATOM 1495 N N . LEU A 1 183 ? -4.268 13.700 0.860 1.00 45.88 183 LEU A N 1
ATOM 1496 C CA . LEU A 1 183 ? -5.021 14.630 0.004 1.00 45.88 183 LEU A CA 1
ATOM 1497 C C . LEU A 1 183 ? -4.383 16.023 -0.023 1.00 45.88 183 LEU A C 1
ATOM 1499 O O . LEU A 1 183 ? -4.003 16.523 1.056 1.00 45.88 183 LEU A O 1
#

Sequence (183 aa):
MHEPIVTQKTWDTVQKLMQSKRSETVAKKEIQYFAGLVKCSDCGSSLNVSYDKRKGKYTGFSCWVYKNYGKQRCTSHAISWKTLNQLVLEDIQRNAQIAKKASQKYMDGLISLKTEKQKKEVGKYRRELTSIEKRLSELNKILNKLYEDNALDKISHERYTTMFKGYENEQVELQERSKISPL

Secondary structure (DSSP, 8-state):
-PPPSS-HHHHHHHHHHHHH-PPPPTTTSS--TTTTT-B-TTT-PBEEEEEETTTTEEEEEEEHHHHHHGGGT----EEEHHHHHHHHHHHHHHHHHHHHH-HHHHHHHHHHHHHHHHHHHHHHHHHHHHHHHHHHHHHHHHHHHHHHHHHTTSS-HHHHHHHHHHHHHHHHHHHHHHHHS--

pLDDT: mean 87.39, std 11.25, range [45.88, 97.06]

Foldseek 3Di:
DDDDPDDPVVVVVVVVVVLVDFDQDPPPSDRDPCGPPDADPPQRAHWDWDADPVVRDTFWTWGPCCVPPNPVRHHTDIDTPVRVVVVVVVVVVVLVVCCVVCVVVSVVVVVVVVVVVVVVLVVVLVVLLVVLVVVLVVLVVVLVVLVVCVVVVVDDPVVSVVVVVVSVVVNVVSVVVNVPRPD